Protein AF-A0A0M1PA18-F1 (afdb_monomer)

Radius of gyration: 22.61 Å; Cα contacts (8 Å, |Δi|>4): 220; chains: 1; bounding box: 56×33×68 Å

Mean predicted aligned error: 5.12 Å

Secondary structure (DSSP, 8-state):
--HHHHHHHHHTTSSPPPEE-TTS-EE--HHHHHHHHHHHHHHHHH-HHHHHHHHHHHHTT-HHHHHHHHHHHHHHHHHHHHHHHHHHHHHHHHHHHT-PPPSS--EEHHHHHHHH---HHHHHHHHHTTS---EE-TTT--EEE-HHHHHHHHHHHHHHTSPPSHHHHHHHHHHHHPPTT-HHHHHHHHHHHHHHHHHHHHHHHHHHHHHHHHHHHHH-

Nearest PDB structures (foldseek):
  5d90-assembly2_C  TM=6.174E-01  e=6.015E-03  Haemophilus influenzae Rd KW20
  5c8d-assembly2_E  TM=7.752E-01  e=9.612E-02  Thermus thermophilus HB27
  1q07-assembly1_B  TM=4.961E-01  e=9.630E-03  Escherichia coli
  7cla-assembly1_A-2  TM=5.487E-01  e=6.004E-02  Caulobacter vibrioides CB15
  3hh0-assembly1_A  TM=4.662E-01  e=9.122E-02  Bacillus cereus ATCC 14579

Foldseek 3Di:
DDPVVLVVCVVLVLADAFDADPVGDGDDDVLRVLSVLLCVLCCQQQNPVLSSQLSVCVVVVNNVRNVVSLVVLVVLLVVLLVLLVVVLVVLVVCVVVVPFFDPPDWDALVRLCVVQVDDSVVLVVVCVVQLDPFDADPPPRGTIDGPLSSLLVSQVVSLVSHYDDPLSVVLSVLSNPDDPRPSVSSSVSSVSSSVVSVVSVVSSVVSVVSVVVSSVVSVD

pLDDT: mean 91.79, std 6.53, range [61.72, 97.94]

Structure (mmCIF, N/CA/C/O backbone):
data_AF-A0A0M1PA18-F1
#
_entry.id   AF-A0A0M1PA18-F1
#
loop_
_atom_site.group_PDB
_atom_site.id
_atom_site.type_symbol
_atom_site.label_atom_id
_atom_site.label_alt_id
_atom_site.label_comp_id
_atom_site.label_asym_id
_atom_site.label_entity_id
_atom_site.label_seq_id
_atom_site.pdbx_PDB_ins_code
_atom_site.Cartn_x
_atom_site.Cartn_y
_atom_site.Cartn_z
_atom_site.occupancy
_atom_site.B_iso_or_equiv
_atom_site.auth_seq_id
_atom_site.auth_comp_id
_atom_site.auth_asym_id
_atom_site.auth_atom_id
_atom_site.pdbx_PDB_model_num
ATOM 1 N N . MET A 1 1 ? 16.996 -15.113 -11.715 1.00 61.72 1 MET A N 1
ATOM 2 C CA . MET A 1 1 ? 15.690 -14.897 -12.382 1.00 61.72 1 MET A CA 1
ATOM 3 C C . MET A 1 1 ? 15.532 -15.937 -13.485 1.00 61.72 1 MET A C 1
ATOM 5 O O . MET A 1 1 ? 16.523 -16.227 -14.143 1.00 61.72 1 MET A O 1
ATOM 9 N N . SER A 1 2 ? 14.364 -16.564 -13.647 1.00 77.62 2 SER A N 1
ATOM 10 C CA . SER A 1 2 ? 14.189 -17.664 -14.610 1.00 77.62 2 SER A CA 1
ATOM 11 C C . SER A 1 2 ? 13.837 -17.153 -16.012 1.00 77.62 2 SER A C 1
ATOM 13 O O . SER A 1 2 ? 13.219 -16.101 -16.172 1.00 77.62 2 SER A O 1
ATOM 15 N N . ALA A 1 3 ? 14.143 -17.951 -17.039 1.00 76.38 3 ALA A N 1
ATOM 16 C CA . ALA A 1 3 ? 13.746 -17.654 -18.417 1.00 76.38 3 ALA A CA 1
ATOM 17 C C . ALA A 1 3 ? 12.215 -17.557 -18.601 1.00 76.38 3 ALA A C 1
ATOM 19 O O . ALA A 1 3 ? 11.749 -16.892 -19.522 1.00 76.38 3 ALA A O 1
ATOM 20 N N . SER A 1 4 ? 11.418 -18.197 -17.737 1.00 82.06 4 SER A N 1
ATOM 21 C CA . SER A 1 4 ? 9.954 -18.087 -17.760 1.00 82.06 4 SER A CA 1
ATOM 22 C C . SER A 1 4 ? 9.450 -16.729 -17.260 1.00 82.06 4 SER A C 1
ATOM 24 O O . SER A 1 4 ? 8.479 -16.214 -17.811 1.00 82.06 4 SER A O 1
ATOM 26 N N . THR A 1 5 ? 10.122 -16.114 -16.280 1.00 84.38 5 THR A N 1
ATOM 27 C CA . THR A 1 5 ? 9.778 -14.774 -15.779 1.00 84.38 5 THR A CA 1
ATOM 28 C C . THR A 1 5 ? 10.031 -13.699 -16.833 1.00 84.38 5 THR A C 1
ATOM 30 O O . THR A 1 5 ? 9.146 -12.881 -17.068 1.00 84.38 5 THR A O 1
ATOM 33 N N . LEU A 1 6 ? 11.175 -13.740 -17.531 1.00 84.44 6 LEU A N 1
ATOM 34 C CA . LEU A 1 6 ? 11.444 -12.790 -18.620 1.00 84.44 6 LEU A CA 1
ATOM 35 C C . LEU A 1 6 ? 10.386 -12.881 -19.727 1.00 84.44 6 LEU A C 1
ATOM 37 O O . LEU A 1 6 ? 9.864 -11.859 -20.159 1.00 84.44 6 LEU A O 1
ATOM 41 N N . ARG A 1 7 ? 9.998 -14.102 -20.123 1.00 85.38 7 ARG A N 1
ATOM 42 C CA . ARG A 1 7 ? 8.920 -14.314 -21.106 1.00 85.38 7 ARG A CA 1
ATOM 43 C C . ARG A 1 7 ? 7.584 -13.737 -20.640 1.00 85.38 7 ARG A C 1
ATOM 45 O O . ARG A 1 7 ? 6.825 -13.240 -21.462 1.00 85.38 7 ARG A O 1
ATOM 52 N N . ASN A 1 8 ? 7.277 -13.819 -19.344 1.00 89.31 8 ASN A N 1
ATOM 53 C CA . ASN A 1 8 ? 6.048 -13.253 -18.785 1.00 89.31 8 ASN A CA 1
ATOM 54 C C . ASN A 1 8 ? 6.055 -11.721 -18.867 1.00 89.31 8 ASN A C 1
ATOM 56 O O . ASN A 1 8 ? 5.061 -11.129 -19.275 1.00 89.31 8 ASN A O 1
ATOM 60 N N . TYR A 1 9 ? 7.178 -11.089 -18.520 1.00 90.81 9 TYR A N 1
ATOM 61 C CA . TYR A 1 9 ? 7.327 -9.637 -18.600 1.00 90.81 9 TYR A CA 1
ATOM 62 C C . TYR A 1 9 ? 7.308 -9.124 -20.040 1.00 90.81 9 TYR A C 1
ATOM 64 O O . TYR A 1 9 ? 6.617 -8.147 -20.314 1.00 90.81 9 TYR A O 1
ATOM 72 N N . GLU A 1 10 ? 7.961 -9.823 -20.968 1.00 89.69 10 GLU A N 1
ATOM 73 C CA . GLU A 1 10 ? 7.874 -9.555 -22.411 1.00 89.69 10 GLU A CA 1
ATOM 74 C C . GLU A 1 10 ? 6.423 -9.667 -22.905 1.00 89.69 10 GLU A C 1
ATOM 76 O O . GLU A 1 10 ? 5.909 -8.748 -23.534 1.00 89.69 10 GLU A O 1
ATOM 81 N N . ALA A 1 11 ? 5.716 -10.747 -22.552 1.00 89.38 11 ALA A N 1
ATOM 82 C CA . ALA A 1 11 ? 4.323 -10.956 -22.955 1.00 89.38 11 ALA A CA 1
ATOM 83 C C . ALA A 1 11 ? 3.355 -9.904 -22.384 1.00 89.38 11 ALA A C 1
ATOM 85 O O . ALA A 1 11 ? 2.336 -9.607 -23.001 1.00 89.38 11 ALA A O 1
ATOM 86 N N . LYS A 1 12 ? 3.668 -9.330 -21.216 1.00 89.94 12 LYS A N 1
ATOM 87 C CA . LYS A 1 12 ? 2.924 -8.214 -20.607 1.00 89.94 12 LYS A CA 1
ATOM 88 C C . LYS A 1 12 ? 3.363 -6.837 -21.122 1.00 89.94 12 LYS A C 1
ATOM 90 O O . LYS A 1 12 ? 2.825 -5.823 -20.675 1.00 89.94 12 LYS A O 1
ATOM 95 N N . GLY A 1 13 ? 4.346 -6.789 -22.022 1.00 90.56 13 GLY A N 1
ATOM 96 C CA . GLY A 1 13 ? 4.911 -5.550 -22.544 1.00 90.56 13 GLY A CA 1
ATOM 97 C C . GLY A 1 13 ? 5.584 -4.698 -21.470 1.00 90.56 13 GLY A C 1
ATOM 98 O O . GLY A 1 13 ? 5.521 -3.482 -21.551 1.00 90.56 13 GLY A O 1
ATOM 99 N N . LEU A 1 14 ? 6.160 -5.311 -20.431 1.00 92.88 14 LEU A N 1
ATOM 100 C CA . LEU A 1 14 ? 6.903 -4.599 -19.379 1.00 92.88 14 LEU A CA 1
ATOM 101 C C . LEU A 1 14 ? 8.362 -4.345 -19.757 1.00 92.88 14 LEU A C 1
ATOM 103 O O . LEU A 1 14 ? 9.022 -3.512 -19.146 1.00 92.88 14 LEU A O 1
ATOM 107 N N . ILE A 1 15 ? 8.862 -5.095 -20.735 1.00 93.12 15 ILE A N 1
ATOM 108 C CA . ILE A 1 15 ? 10.205 -4.968 -21.294 1.00 93.12 15 ILE A CA 1
ATOM 109 C C . ILE A 1 15 ? 10.097 -4.922 -22.826 1.00 93.12 15 ILE A C 1
ATOM 111 O O . ILE A 1 15 ? 9.106 -5.432 -23.366 1.00 93.12 15 ILE A O 1
ATOM 115 N N . PRO A 1 16 ? 11.087 -4.347 -23.530 1.00 90.88 16 PRO A N 1
ATOM 116 C CA . PRO A 1 16 ? 11.132 -4.364 -24.988 1.00 90.88 16 PRO A CA 1
ATOM 117 C C . PRO A 1 16 ? 11.063 -5.790 -25.564 1.00 90.88 16 PRO A C 1
ATOM 119 O O . PRO A 1 16 ? 11.466 -6.748 -24.896 1.00 90.88 16 PRO A O 1
ATOM 122 N N . PRO A 1 17 ? 10.554 -5.964 -26.798 1.00 90.25 17 PRO A N 1
ATOM 123 C CA . PRO A 1 17 ? 10.564 -7.262 -27.456 1.00 90.25 17 PRO A CA 1
ATOM 124 C C . PRO A 1 17 ? 12.004 -7.707 -27.735 1.00 90.25 17 PRO A C 1
ATOM 126 O O . PRO A 1 17 ? 12.774 -6.993 -28.375 1.00 90.25 17 PRO A O 1
ATOM 129 N N . ALA A 1 18 ? 12.351 -8.913 -27.286 1.00 90.00 18 ALA A N 1
ATOM 130 C CA . ALA A 1 18 ? 13.669 -9.482 -27.530 1.00 90.00 18 ALA A CA 1
ATOM 131 C C . ALA A 1 18 ? 13.814 -9.918 -28.994 1.00 90.00 18 ALA A C 1
ATOM 133 O O . ALA A 1 18 ? 12.982 -10.667 -29.523 1.00 90.00 18 ALA A O 1
ATOM 134 N N . GLU A 1 19 ? 14.911 -9.513 -29.628 1.00 89.12 19 GLU A N 1
ATOM 135 C CA . GLU A 1 19 ? 15.289 -10.029 -30.940 1.00 89.12 19 GLU A CA 1
ATOM 136 C C . GLU A 1 19 ? 15.565 -11.534 -30.881 1.00 89.12 19 GLU A C 1
ATOM 138 O O . GLU A 1 19 ? 15.843 -12.108 -29.823 1.00 89.12 19 GLU A O 1
ATOM 143 N N . ARG A 1 20 ? 15.492 -12.199 -32.036 1.00 89.56 20 ARG A N 1
ATOM 144 C CA . ARG A 1 20 ? 15.811 -13.624 -32.146 1.00 89.56 20 ARG A CA 1
ATOM 145 C C . ARG A 1 20 ? 17.145 -13.823 -32.847 1.00 89.56 20 ARG A C 1
ATOM 147 O O . ARG A 1 20 ? 17.414 -13.208 -33.870 1.00 89.56 20 ARG A O 1
ATOM 154 N N . SER A 1 21 ? 17.951 -14.730 -32.310 1.00 89.38 21 SER A N 1
ATOM 155 C CA . SER A 1 21 ? 19.172 -15.202 -32.947 1.00 89.38 21 SER A CA 1
ATOM 156 C C . SER A 1 21 ? 18.854 -15.993 -34.224 1.00 89.38 21 SER A C 1
ATOM 158 O O . SER A 1 21 ? 17.720 -16.461 -34.390 1.00 89.38 21 SER A O 1
ATOM 160 N N . PRO A 1 22 ? 19.849 -16.242 -35.096 1.00 86.75 22 PRO A N 1
ATOM 161 C CA . PRO A 1 22 ? 19.680 -17.096 -36.276 1.00 86.75 22 PRO A CA 1
ATOM 162 C C . PRO A 1 22 ? 19.152 -18.504 -35.953 1.00 86.75 22 PRO A C 1
ATOM 164 O O . PRO A 1 22 ? 18.451 -19.107 -36.758 1.00 86.75 22 PRO A O 1
ATOM 167 N N . ASN A 1 23 ? 19.422 -19.001 -34.741 1.00 86.50 23 ASN A N 1
ATOM 168 C CA . ASN A 1 23 ? 18.950 -20.298 -34.247 1.00 86.50 23 ASN A CA 1
ATOM 169 C C . ASN A 1 23 ? 17.576 -20.212 -33.546 1.00 86.50 23 ASN A C 1
ATOM 171 O O . ASN A 1 23 ? 17.143 -21.169 -32.908 1.00 86.50 23 ASN A O 1
ATOM 175 N N . GLY A 1 24 ? 16.896 -19.062 -33.615 1.00 86.69 24 GLY A N 1
ATOM 176 C CA . GLY A 1 24 ? 15.544 -18.847 -33.093 1.00 86.69 24 GLY A CA 1
ATOM 177 C C . GLY A 1 24 ? 15.446 -18.541 -31.592 1.00 86.69 24 GLY A C 1
ATOM 178 O O . GLY A 1 24 ? 14.331 -18.406 -31.079 1.00 86.69 24 GLY A O 1
ATOM 179 N N . TYR A 1 25 ? 16.571 -18.406 -30.882 1.00 85.88 25 TYR A N 1
ATOM 180 C CA . TYR A 1 25 ? 16.595 -18.090 -29.447 1.00 85.88 25 TYR A CA 1
ATOM 181 C C . TYR A 1 25 ? 16.446 -16.587 -29.196 1.00 85.88 25 TYR A C 1
ATOM 1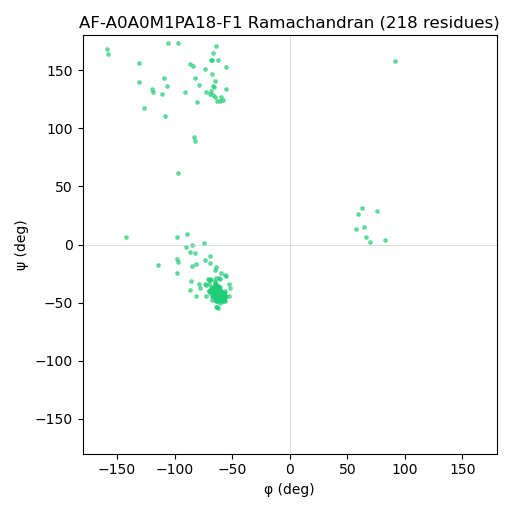83 O O . TYR A 1 25 ? 16.995 -15.786 -29.940 1.00 85.88 25 TYR A O 1
ATOM 191 N N . ARG A 1 26 ? 15.742 -16.193 -28.127 1.00 87.56 26 ARG A N 1
ATOM 192 C CA . ARG A 1 26 ? 15.641 -14.782 -27.713 1.00 87.56 26 ARG A CA 1
ATOM 193 C C . ARG A 1 26 ? 16.988 -14.251 -27.233 1.00 87.56 26 ARG A C 1
ATOM 195 O O . ARG A 1 26 ? 17.659 -14.926 -26.454 1.00 87.56 26 ARG A O 1
ATOM 202 N N . MET A 1 27 ? 17.330 -13.042 -27.655 1.00 89.00 27 MET A N 1
ATOM 203 C CA . MET A 1 27 ? 18.530 -12.322 -27.250 1.00 89.00 27 MET A CA 1
ATOM 204 C C . MET A 1 27 ? 18.131 -11.163 -26.341 1.00 89.00 27 MET A C 1
ATOM 206 O O . MET A 1 27 ? 17.497 -10.205 -26.778 1.00 89.00 27 MET A O 1
ATOM 210 N N . TYR A 1 28 ? 18.486 -11.275 -25.064 1.00 87.81 28 TYR A N 1
ATOM 211 C CA . TYR A 1 28 ? 18.305 -10.203 -24.094 1.00 87.81 28 TYR A CA 1
ATOM 212 C C . TYR A 1 28 ? 19.564 -9.335 -24.070 1.00 87.81 28 TYR A C 1
ATOM 214 O O . TYR A 1 28 ? 20.681 -9.845 -24.026 1.00 87.81 28 TYR A O 1
ATOM 222 N N . THR A 1 29 ? 19.360 -8.026 -24.153 1.00 92.12 29 THR A N 1
ATOM 223 C CA . THR A 1 29 ? 20.405 -6.995 -24.226 1.00 92.12 29 THR A CA 1
ATOM 224 C C . THR A 1 29 ? 20.533 -6.249 -22.898 1.00 92.12 29 THR A C 1
ATOM 226 O O . THR A 1 29 ? 19.680 -6.397 -22.023 1.00 92.12 29 THR A O 1
ATOM 229 N N . LEU A 1 30 ? 21.535 -5.369 -22.785 1.00 91.88 30 LEU A N 1
ATOM 230 C CA . LEU A 1 30 ? 21.686 -4.460 -21.642 1.00 91.88 30 LEU A CA 1
ATOM 231 C C . LEU A 1 30 ? 20.408 -3.653 -21.359 1.00 91.88 30 LEU A C 1
ATOM 233 O O . LEU A 1 30 ? 20.031 -3.479 -20.206 1.00 91.88 30 LEU A O 1
ATOM 237 N N . GLN A 1 31 ? 19.682 -3.234 -22.401 1.00 92.25 31 GLN A N 1
ATOM 238 C CA . GLN A 1 31 ? 18.394 -2.560 -22.231 1.00 92.25 31 GLN A CA 1
ATOM 239 C C . GLN A 1 31 ? 17.421 -3.424 -21.417 1.00 92.25 31 GLN A C 1
ATOM 241 O O . GLN A 1 31 ? 16.791 -2.939 -20.484 1.00 92.25 31 GLN A O 1
ATOM 246 N N . HIS A 1 32 ? 17.329 -4.721 -21.716 1.00 92.88 32 HIS A N 1
ATOM 247 C CA . HIS A 1 32 ? 16.464 -5.626 -20.964 1.00 92.88 32 HIS A CA 1
ATOM 248 C C . HIS A 1 32 ? 16.918 -5.747 -19.506 1.00 92.88 32 HIS A C 1
ATOM 250 O O . HIS A 1 32 ? 16.072 -5.785 -18.618 1.00 92.88 32 HIS A O 1
ATOM 256 N N . GLU A 1 33 ? 18.225 -5.767 -19.241 1.00 92.69 33 GLU A N 1
ATOM 257 C CA . GLU A 1 33 ? 18.762 -5.782 -17.876 1.00 92.69 33 GLU A CA 1
ATOM 258 C C . GLU A 1 33 ? 18.358 -4.530 -17.087 1.00 92.69 33 GLU A C 1
ATOM 260 O O . GLU A 1 33 ? 17.906 -4.664 -15.950 1.00 92.69 33 GLU A O 1
ATOM 265 N N . MET A 1 34 ? 18.407 -3.343 -17.702 1.00 94.56 34 MET A N 1
ATOM 266 C CA . MET A 1 34 ? 17.967 -2.082 -17.084 1.00 94.56 34 MET A CA 1
ATOM 267 C C . MET A 1 34 ? 16.472 -2.099 -16.740 1.00 94.56 34 MET A C 1
ATOM 269 O O . MET A 1 34 ? 16.085 -1.803 -15.608 1.00 94.56 34 MET A O 1
ATOM 273 N N . TYR A 1 35 ? 15.617 -2.539 -17.672 1.00 95.38 35 TYR A N 1
ATOM 274 C CA . TYR A 1 35 ? 14.185 -2.706 -17.390 1.00 95.38 35 TYR A CA 1
ATOM 275 C C . TYR A 1 35 ? 13.937 -3.703 -16.249 1.00 95.38 35 TYR A C 1
ATOM 277 O O . TYR A 1 35 ? 13.074 -3.484 -15.400 1.00 95.38 35 TYR A O 1
ATOM 285 N N . LEU A 1 36 ? 14.693 -4.801 -16.197 1.00 94.62 36 LEU A N 1
ATOM 286 C CA . LEU A 1 36 ? 14.544 -5.815 -15.154 1.00 94.62 36 LEU A CA 1
ATOM 287 C C . LEU A 1 36 ? 15.016 -5.315 -13.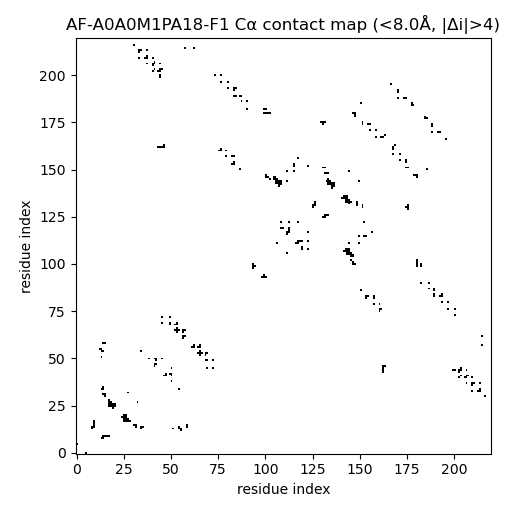787 1.00 94.62 36 LEU A C 1
ATOM 289 O O . LEU A 1 36 ? 14.341 -5.594 -12.797 1.00 94.62 36 LEU A O 1
ATOM 293 N N . ALA A 1 37 ? 16.117 -4.564 -13.726 1.00 95.19 37 ALA A N 1
ATOM 294 C CA . ALA A 1 37 ? 16.576 -3.909 -12.504 1.00 95.19 37 ALA A CA 1
ATOM 295 C C . ALA A 1 37 ? 15.511 -2.934 -11.976 1.00 95.19 37 ALA A C 1
ATOM 297 O O . ALA A 1 37 ? 15.158 -2.976 -10.795 1.00 95.19 37 ALA A O 1
ATOM 298 N N . CYS A 1 38 ? 14.907 -2.148 -12.873 1.00 96.38 38 CYS A N 1
ATOM 299 C CA . CYS A 1 38 ? 13.796 -1.262 -12.544 1.00 96.38 38 CYS A CA 1
ATOM 300 C C . CYS A 1 38 ? 12.582 -2.039 -12.001 1.00 96.38 38 CYS A C 1
ATOM 302 O O . CYS A 1 38 ? 12.052 -1.686 -10.950 1.00 96.38 38 CYS A O 1
ATOM 304 N N . ILE A 1 39 ? 12.169 -3.143 -12.643 1.00 96.19 39 ILE A N 1
ATOM 305 C CA . ILE A 1 39 ? 11.067 -3.995 -12.150 1.00 96.19 39 ILE A CA 1
ATOM 306 C C . ILE A 1 39 ? 11.377 -4.544 -10.755 1.00 96.19 39 ILE A C 1
ATOM 308 O O . ILE A 1 39 ? 10.523 -4.502 -9.870 1.00 96.19 39 ILE A O 1
ATOM 312 N N . GLN A 1 40 ? 12.584 -5.078 -10.557 1.00 95.19 40 GLN A N 1
ATOM 313 C CA . GLN A 1 40 ? 12.991 -5.703 -9.299 1.00 95.19 40 GLN A CA 1
ATOM 314 C C . GLN A 1 40 ? 13.023 -4.708 -8.137 1.00 95.19 40 GLN A C 1
ATOM 316 O O . GLN A 1 40 ? 12.694 -5.090 -7.015 1.00 95.19 40 GLN A O 1
ATOM 321 N N . ALA A 1 41 ? 13.372 -3.449 -8.403 1.00 96.12 41 ALA A N 1
ATOM 322 C CA . ALA A 1 41 ? 13.383 -2.401 -7.393 1.00 96.12 41 ALA A CA 1
ATOM 323 C C . ALA A 1 41 ? 11.985 -1.804 -7.149 1.00 96.12 41 ALA A C 1
ATOM 325 O O . ALA A 1 41 ? 11.575 -1.625 -6.002 1.00 96.12 41 ALA A O 1
ATOM 326 N N . MET A 1 42 ? 11.224 -1.527 -8.213 1.00 96.94 42 MET A N 1
ATOM 327 C CA . MET A 1 42 ? 9.936 -0.841 -8.103 1.00 96.94 42 MET A CA 1
ATOM 328 C C . MET A 1 42 ? 8.802 -1.747 -7.625 1.00 96.94 42 MET A C 1
ATOM 330 O O . MET A 1 42 ? 7.970 -1.300 -6.835 1.00 96.94 42 MET A O 1
ATOM 334 N N . ALA A 1 43 ? 8.755 -3.014 -8.047 1.00 95.94 43 ALA A N 1
ATOM 335 C CA . ALA A 1 43 ? 7.629 -3.891 -7.727 1.00 95.94 43 ALA A CA 1
ATOM 336 C C . ALA A 1 43 ? 7.419 -4.095 -6.214 1.00 95.94 43 ALA A C 1
ATOM 338 O O . ALA A 1 43 ? 6.274 -3.974 -5.771 1.00 95.94 43 ALA A O 1
ATOM 339 N N . PRO A 1 44 ? 8.463 -4.329 -5.393 1.00 95.00 44 PRO A N 1
ATOM 340 C CA . PRO A 1 44 ? 8.302 -4.411 -3.940 1.00 95.00 44 PRO A CA 1
ATOM 341 C C . PRO A 1 44 ? 7.970 -3.063 -3.278 1.00 95.00 44 PRO A C 1
ATOM 343 O O . PRO A 1 44 ? 7.290 -3.044 -2.256 1.00 95.00 44 PRO A O 1
ATOM 346 N N . ALA A 1 45 ? 8.440 -1.945 -3.841 1.00 96.06 45 ALA A N 1
ATOM 347 C CA . ALA A 1 45 ? 8.333 -0.615 -3.233 1.00 96.06 45 AL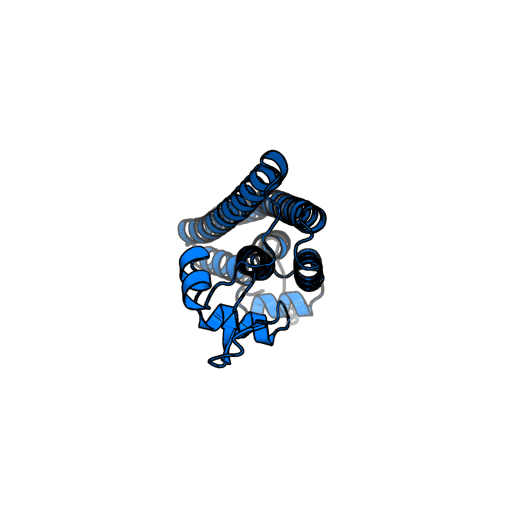A A CA 1
ATOM 348 C C . ALA A 1 45 ? 7.012 0.112 -3.551 1.00 96.06 45 ALA A C 1
ATOM 350 O O . ALA A 1 45 ? 6.432 0.793 -2.703 1.00 96.06 45 ALA A O 1
ATOM 351 N N . PHE A 1 46 ? 6.535 -0.032 -4.785 1.00 96.75 46 PHE A N 1
ATOM 352 C CA . PHE A 1 46 ? 5.359 0.660 -5.316 1.00 96.75 46 PHE A CA 1
ATOM 353 C C . PHE A 1 46 ? 4.201 -0.290 -5.639 1.00 96.75 46 PHE A C 1
ATOM 355 O O . PHE A 1 46 ? 3.054 0.148 -5.741 1.00 96.75 46 PHE A O 1
ATOM 362 N N . GLY A 1 47 ? 4.478 -1.590 -5.761 1.00 96.06 47 GLY A N 1
ATOM 363 C CA . GLY A 1 47 ? 3.526 -2.596 -6.217 1.00 96.06 47 GLY A CA 1
ATOM 364 C C . GLY A 1 47 ? 3.582 -2.806 -7.732 1.00 96.06 47 GLY A C 1
ATOM 365 O O . GLY A 1 47 ? 4.029 -1.949 -8.501 1.00 96.06 47 GLY A O 1
ATOM 366 N N . MET A 1 48 ? 3.108 -3.973 -8.177 1.00 94.38 48 MET A N 1
ATOM 367 C CA . MET A 1 48 ? 3.149 -4.368 -9.592 1.00 94.38 48 MET A CA 1
ATOM 368 C C . MET A 1 48 ? 2.284 -3.492 -10.502 1.00 94.38 48 MET A C 1
ATOM 370 O O . MET A 1 48 ? 2.641 -3.307 -11.662 1.00 94.38 48 MET A O 1
ATOM 374 N N . GLU A 1 49 ? 1.168 -2.960 -10.002 1.00 95.00 49 GLU A N 1
ATOM 375 C CA . GLU A 1 49 ? 0.276 -2.082 -10.770 1.00 95.00 49 GLU A CA 1
ATOM 376 C C . GLU A 1 49 ? 0.984 -0.778 -11.160 1.00 95.00 49 GLU A C 1
ATOM 378 O O . GLU A 1 49 ? 1.120 -0.479 -12.346 1.00 95.00 49 GLU A O 1
ATOM 383 N N . VAL A 1 50 ? 1.540 -0.070 -10.171 1.00 97.25 50 VAL A N 1
ATOM 384 C CA . VAL A 1 50 ? 2.311 1.166 -10.374 1.00 97.25 50 VAL A CA 1
ATOM 385 C C . VAL A 1 50 ? 3.530 0.899 -11.255 1.00 97.25 50 VAL A C 1
ATOM 387 O O . VAL A 1 50 ? 3.749 1.605 -12.235 1.00 97.25 50 VAL A O 1
ATOM 390 N N . THR A 1 51 ? 4.280 -0.171 -10.968 1.00 97.31 51 THR A N 1
ATOM 391 C CA . THR A 1 51 ? 5.453 -0.569 -11.768 1.00 97.31 51 THR A CA 1
ATOM 392 C C . THR A 1 51 ? 5.080 -0.798 -13.234 1.00 97.31 51 THR A C 1
ATOM 394 O O . THR A 1 51 ? 5.774 -0.335 -14.132 1.00 97.31 51 THR A O 1
ATOM 397 N N . THR A 1 52 ? 3.953 -1.463 -13.494 1.00 96.50 52 THR A N 1
ATOM 398 C CA . THR A 1 52 ? 3.459 -1.695 -14.859 1.00 96.50 52 THR A CA 1
ATOM 399 C C . THR A 1 52 ? 3.120 -0.383 -15.562 1.00 96.50 52 THR A C 1
ATOM 401 O O . THR A 1 52 ? 3.575 -0.161 -16.683 1.00 96.50 52 THR A O 1
ATOM 404 N N . GLY A 1 53 ? 2.374 0.507 -14.898 1.00 97.31 53 GLY A N 1
ATOM 405 C CA . GLY A 1 53 ? 1.998 1.808 -15.457 1.00 97.31 53 GLY A CA 1
ATOM 406 C C . GLY A 1 53 ? 3.205 2.690 -15.791 1.00 97.31 53 GLY A C 1
ATOM 407 O O . GLY A 1 53 ? 3.237 3.324 -16.850 1.00 97.31 53 GLY A O 1
ATOM 408 N N . VAL A 1 54 ? 4.226 2.677 -14.931 1.00 97.50 54 VAL A N 1
ATOM 409 C CA . VAL A 1 54 ? 5.497 3.380 -15.153 1.00 97.50 54 VAL A CA 1
ATOM 410 C C . VAL A 1 54 ? 6.205 2.835 -16.391 1.00 97.50 54 VAL A C 1
ATOM 412 O O . VAL A 1 54 ? 6.476 3.594 -17.317 1.00 97.50 54 VAL A O 1
ATOM 415 N N . LEU A 1 55 ? 6.443 1.523 -16.466 1.00 96.56 55 LEU A N 1
ATOM 416 C CA . LEU A 1 55 ? 7.192 0.922 -17.578 1.00 96.56 55 LEU A CA 1
ATOM 417 C C . LEU A 1 55 ? 6.465 1.048 -18.919 1.00 96.56 55 LEU A C 1
ATOM 419 O O . LEU A 1 55 ? 7.104 1.310 -19.937 1.00 96.56 55 LEU A O 1
ATOM 423 N N . HIS A 1 56 ? 5.133 0.928 -18.932 1.00 95.88 56 HIS A N 1
ATOM 424 C CA . HIS A 1 56 ? 4.332 1.195 -20.132 1.00 95.88 56 HIS A CA 1
ATOM 425 C C . HIS A 1 56 ? 4.456 2.644 -20.602 1.00 95.88 56 HIS A C 1
ATOM 427 O O . HIS A 1 56 ? 4.482 2.877 -21.809 1.00 95.88 56 HIS A O 1
ATOM 433 N N . SER A 1 57 ? 4.548 3.603 -19.679 1.00 95.75 57 SER A N 1
ATOM 434 C CA . SER A 1 57 ? 4.763 5.014 -20.024 1.00 95.75 57 SER A CA 1
ATOM 435 C C . SER A 1 57 ? 6.176 5.232 -20.579 1.00 95.75 57 SER A C 1
ATOM 437 O O . SER A 1 57 ? 6.330 5.878 -21.613 1.00 95.75 57 SER A O 1
ATOM 439 N N . LEU A 1 58 ? 7.199 4.606 -19.984 1.00 94.69 58 LEU A N 1
ATOM 440 C CA . LEU A 1 58 ? 8.580 4.674 -20.482 1.00 94.69 58 LEU A CA 1
ATOM 441 C C . LEU A 1 58 ? 8.740 4.074 -21.885 1.00 94.69 58 LEU A C 1
ATOM 443 O O . LEU A 1 58 ? 9.395 4.670 -22.732 1.00 94.69 58 LEU A O 1
ATOM 447 N N . LEU A 1 59 ? 8.103 2.933 -22.168 1.00 92.69 59 LEU A N 1
ATOM 448 C CA . LEU A 1 59 ? 8.117 2.311 -23.502 1.00 92.69 59 LEU A CA 1
ATOM 449 C C . LEU A 1 59 ? 7.446 3.173 -24.586 1.00 92.69 59 LEU A C 1
ATOM 451 O O . LEU A 1 59 ? 7.682 2.951 -25.770 1.00 92.69 59 LEU A O 1
ATOM 455 N N . ARG A 1 60 ? 6.610 4.141 -24.193 1.00 93.38 60 ARG A N 1
ATOM 456 C CA . ARG A 1 60 ? 5.977 5.130 -25.083 1.00 93.38 60 ARG A CA 1
ATOM 457 C C . ARG A 1 60 ? 6.712 6.472 -25.103 1.00 93.38 60 ARG A C 1
ATOM 459 O O . ARG A 1 60 ? 6.196 7.423 -25.681 1.00 93.38 60 ARG A O 1
ATOM 466 N N . SER A 1 61 ? 7.873 6.561 -24.452 1.00 91.44 61 SER A N 1
ATOM 467 C CA . SER A 1 61 ? 8.627 7.808 -24.271 1.00 91.44 61 SER A CA 1
ATOM 468 C C . SER A 1 61 ? 7.842 8.900 -23.520 1.00 91.44 61 SER A C 1
ATOM 470 O O . SER A 1 61 ? 8.107 10.086 -23.677 1.00 91.44 61 SER A O 1
ATOM 472 N N . GLU A 1 62 ? 6.883 8.511 -22.671 1.00 93.88 62 GLU A N 1
ATOM 473 C CA . GLU A 1 62 ? 6.076 9.404 -21.825 1.00 93.88 62 GLU A CA 1
ATOM 474 C C . GLU A 1 62 ? 6.676 9.485 -20.401 1.00 93.88 62 GLU A C 1
ATOM 476 O O . GLU A 1 62 ? 6.043 9.085 -19.419 1.00 93.88 62 GLU A O 1
ATOM 481 N N . TRP A 1 63 ? 7.918 9.965 -20.259 1.00 90.50 63 TRP A N 1
ATOM 482 C CA . TRP A 1 63 ? 8.628 9.971 -18.963 1.00 90.50 63 TRP A CA 1
ATOM 483 C C . TRP A 1 63 ? 7.955 10.843 -17.898 1.00 90.50 63 TRP A C 1
ATOM 485 O O . TRP A 1 63 ? 7.862 10.434 -16.742 1.00 90.50 63 TRP A O 1
ATOM 495 N N . ASP A 1 64 ? 7.406 12.000 -18.273 1.00 93.50 64 ASP A N 1
ATOM 496 C CA . ASP A 1 64 ? 6.742 12.891 -17.313 1.00 93.50 64 ASP A CA 1
ATOM 497 C C . ASP A 1 64 ? 5.547 12.190 -16.663 1.00 93.50 64 ASP A C 1
ATOM 499 O O . ASP A 1 64 ? 5.316 12.286 -15.459 1.00 93.50 64 ASP A O 1
ATOM 503 N N . LYS A 1 65 ? 4.816 11.401 -17.454 1.00 96.12 65 LYS A N 1
ATOM 504 C CA . LYS A 1 65 ? 3.685 10.608 -16.977 1.00 96.12 65 LYS A CA 1
ATOM 505 C C . LYS A 1 65 ? 4.126 9.484 -16.044 1.00 96.12 65 LYS A C 1
ATOM 507 O O . LYS A 1 65 ? 3.477 9.267 -15.023 1.00 96.12 65 LYS A O 1
ATOM 512 N N . ALA A 1 66 ? 5.230 8.802 -16.357 1.00 95.88 66 ALA A N 1
ATOM 513 C CA . ALA A 1 66 ? 5.825 7.815 -15.458 1.00 95.88 66 ALA A CA 1
ATOM 514 C C . ALA A 1 66 ? 6.155 8.432 -14.087 1.00 95.88 66 ALA A C 1
ATOM 516 O O . ALA A 1 66 ? 5.817 7.855 -13.054 1.00 95.88 66 ALA A O 1
ATOM 517 N N . LEU A 1 67 ? 6.750 9.628 -14.068 1.00 94.94 67 LEU A N 1
ATOM 518 C CA . LEU A 1 67 ? 7.073 10.327 -12.824 1.00 94.94 67 LEU A CA 1
ATOM 519 C C . LEU A 1 67 ? 5.818 10.747 -12.051 1.00 94.94 67 LEU A C 1
ATOM 521 O O . LEU A 1 67 ? 5.782 10.586 -10.832 1.00 94.94 67 LEU A O 1
ATOM 525 N N . TRP A 1 68 ? 4.765 11.216 -12.725 1.00 97.81 68 TRP A N 1
ATOM 526 C CA . TRP A 1 68 ? 3.500 11.543 -12.056 1.00 97.81 68 TRP A CA 1
ATOM 527 C C . TRP A 1 68 ? 2.827 10.327 -11.413 1.00 97.81 68 TRP A C 1
ATOM 529 O O . TRP A 1 68 ? 2.334 10.448 -10.293 1.00 97.81 68 TRP A O 1
ATOM 539 N N . ILE A 1 69 ? 2.883 9.152 -12.049 1.00 97.94 69 ILE A N 1
ATOM 540 C CA . ILE A 1 69 ? 2.398 7.888 -11.464 1.00 97.94 69 ILE A CA 1
ATOM 541 C C . ILE A 1 69 ? 3.151 7.562 -10.161 1.00 97.94 69 ILE A C 1
ATOM 543 O O . ILE A 1 69 ? 2.548 7.164 -9.163 1.00 97.94 69 ILE A O 1
ATOM 547 N N . VAL A 1 70 ? 4.474 7.757 -10.144 1.00 97.44 70 VAL A N 1
ATOM 548 C CA . VAL A 1 70 ? 5.287 7.567 -8.933 1.00 97.44 70 VAL A CA 1
ATOM 549 C C . VAL A 1 70 ? 4.884 8.561 -7.842 1.00 97.44 70 VAL A C 1
ATOM 551 O O . VAL A 1 70 ? 4.639 8.153 -6.705 1.00 97.44 70 VAL A O 1
ATOM 554 N N . ARG A 1 71 ? 4.765 9.852 -8.182 1.00 97.25 71 ARG A N 1
ATOM 555 C CA . ARG A 1 71 ? 4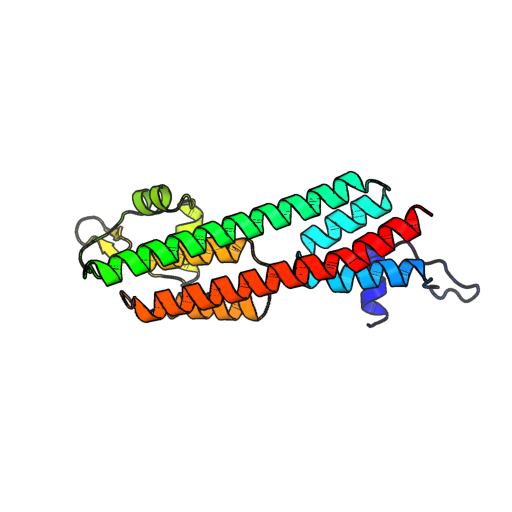.406 10.903 -7.216 1.00 97.25 71 ARG A CA 1
ATOM 556 C C . ARG A 1 71 ? 3.036 10.684 -6.596 1.00 97.25 71 ARG A C 1
ATOM 558 O O . ARG A 1 71 ? 2.890 10.865 -5.391 1.00 97.25 71 ARG A O 1
ATOM 565 N N . GLU A 1 72 ? 2.051 10.254 -7.377 1.00 97.62 72 GLU A N 1
ATOM 566 C CA . GLU A 1 72 ? 0.724 9.915 -6.859 1.00 97.62 72 GLU A CA 1
ATOM 567 C C . GLU A 1 72 ? 0.816 8.843 -5.761 1.00 97.62 72 GLU A C 1
ATOM 569 O O . GLU A 1 72 ? 0.233 8.989 -4.684 1.00 97.62 72 GLU A O 1
ATOM 574 N N . LYS A 1 73 ? 1.633 7.803 -5.974 1.00 97.00 73 LYS A N 1
ATOM 575 C CA . LYS A 1 73 ? 1.823 6.742 -4.979 1.00 97.00 73 LYS A CA 1
ATOM 576 C C . LYS A 1 73 ? 2.535 7.223 -3.710 1.00 97.00 73 LYS A C 1
ATOM 578 O O . LYS A 1 73 ? 2.201 6.761 -2.617 1.00 97.00 73 LYS A O 1
ATOM 583 N N . GLU A 1 74 ? 3.493 8.136 -3.834 1.00 96.75 74 GLU A N 1
ATOM 584 C CA . GLU A 1 74 ? 4.177 8.744 -2.686 1.00 96.75 74 GLU A CA 1
ATOM 585 C C . GLU A 1 74 ? 3.243 9.647 -1.868 1.00 96.75 74 GLU A C 1
ATOM 587 O O . GLU A 1 74 ? 3.283 9.615 -0.636 1.00 96.75 74 GLU A O 1
ATOM 592 N N . VAL A 1 75 ? 2.367 10.411 -2.533 1.00 97.81 75 VAL A N 1
ATOM 593 C CA . VAL A 1 75 ? 1.341 11.228 -1.863 1.00 97.81 75 VAL A CA 1
ATOM 594 C C . VAL A 1 75 ? 0.419 10.338 -1.036 1.00 97.81 75 VAL A C 1
ATOM 596 O O . VAL A 1 75 ? 0.226 10.611 0.149 1.00 97.81 75 VAL A O 1
ATOM 599 N N . ILE A 1 76 ? -0.059 9.228 -1.607 1.00 96.69 76 ILE A N 1
ATOM 600 C CA . ILE A 1 76 ? -0.881 8.249 -0.882 1.00 96.69 76 ILE A CA 1
ATOM 601 C C . ILE A 1 76 ? -0.141 7.724 0.358 1.00 96.69 76 ILE A C 1
ATOM 603 O O . ILE A 1 76 ? -0.703 7.705 1.451 1.00 96.69 76 ILE A O 1
ATOM 607 N N . LEU A 1 77 ? 1.135 7.336 0.232 1.00 97.25 77 LEU A N 1
ATOM 608 C CA . LEU A 1 77 ? 1.922 6.853 1.374 1.00 97.25 77 LEU A CA 1
ATOM 609 C C . LEU A 1 77 ? 2.030 7.909 2.488 1.00 97.25 77 LEU A C 1
ATOM 611 O O . LEU A 1 77 ? 1.936 7.582 3.674 1.00 97.25 77 LEU A O 1
ATOM 615 N N . TYR A 1 78 ? 2.216 9.175 2.116 1.00 97.75 78 TYR A N 1
ATOM 616 C CA . TYR A 1 78 ? 2.290 10.279 3.066 1.00 97.75 78 TYR A CA 1
ATOM 617 C C . TYR A 1 78 ? 0.947 10.561 3.756 1.00 97.75 78 TYR A C 1
ATOM 619 O O . TYR A 1 78 ? 0.917 10.847 4.956 1.00 97.75 78 TYR A O 1
ATOM 627 N N . GLU A 1 79 ? -0.169 10.444 3.038 1.00 96.50 79 GLU A N 1
ATOM 628 C CA . GLU A 1 79 ? -1.508 10.531 3.624 1.00 96.50 79 GLU A CA 1
ATOM 629 C C . GLU A 1 79 ? -1.760 9.402 4.625 1.00 96.50 79 GLU A C 1
ATOM 631 O O . GLU A 1 79 ? -2.255 9.659 5.723 1.00 96.50 79 GLU A O 1
ATOM 636 N N . GLU A 1 80 ? -1.355 8.170 4.305 1.00 95.94 80 GLU A N 1
ATOM 637 C CA . GLU A 1 80 ? -1.462 7.055 5.246 1.00 95.94 80 GLU A CA 1
ATOM 638 C C . GLU A 1 80 ? -0.608 7.265 6.499 1.00 95.94 80 GLU A C 1
ATOM 640 O O . GLU A 1 80 ? -1.078 7.032 7.615 1.00 95.94 80 GLU A O 1
ATOM 645 N N . LYS A 1 81 ? 0.611 7.800 6.348 1.00 97.00 81 LYS A N 1
ATOM 646 C CA . LYS A 1 81 ? 1.451 8.199 7.487 1.00 97.00 81 LYS A CA 1
ATOM 647 C C . LYS A 1 81 ? 0.725 9.193 8.393 1.00 97.00 81 LYS A C 1
ATOM 649 O O . LYS A 1 81 ? 0.681 8.982 9.604 1.00 97.00 81 LYS A O 1
ATOM 654 N N . LYS A 1 82 ? 0.122 10.241 7.822 1.00 96.62 82 LYS A N 1
ATOM 655 C CA . LYS A 1 82 ? -0.629 11.244 8.594 1.00 96.62 82 LYS A CA 1
ATOM 656 C C . LYS A 1 82 ? -1.782 10.626 9.380 1.00 96.62 82 LYS A C 1
ATOM 658 O O . LYS A 1 82 ? -1.973 10.986 10.538 1.00 96.62 82 LYS A O 1
ATOM 663 N N . LYS A 1 83 ? -2.536 9.699 8.779 1.00 94.56 83 LYS A N 1
ATOM 664 C CA . LYS A 1 83 ? -3.661 9.031 9.456 1.00 94.56 83 LYS A CA 1
ATOM 665 C C . LYS A 1 83 ? -3.198 8.238 10.679 1.00 94.56 83 LYS A C 1
ATOM 667 O O . LYS A 1 83 ? -3.825 8.335 11.731 1.00 94.56 83 LYS A O 1
ATOM 672 N N . VAL A 1 84 ? -2.095 7.492 10.568 1.00 95.25 84 VAL A N 1
ATOM 673 C CA . VAL A 1 84 ? -1.562 6.706 11.698 1.00 95.25 84 VAL A CA 1
ATOM 674 C C . VAL A 1 84 ? -0.967 7.601 12.779 1.00 95.25 84 VAL A C 1
ATOM 676 O O . VAL A 1 84 ? -1.182 7.345 13.958 1.00 95.25 84 VAL A O 1
ATOM 679 N N . GLU A 1 85 ? -0.255 8.667 12.410 1.00 94.88 85 GLU A N 1
ATOM 680 C CA . GLU A 1 85 ? 0.285 9.625 13.386 1.00 94.88 85 GLU A CA 1
ATOM 681 C C . GLU A 1 85 ? -0.824 10.347 14.154 1.00 94.88 85 GLU A C 1
ATOM 683 O O . GLU A 1 85 ? -0.725 10.516 15.368 1.00 94.88 85 GLU A O 1
ATOM 688 N N . GLN A 1 86 ? -1.904 10.721 13.466 1.00 92.88 86 GLN A N 1
ATOM 689 C CA . GLN A 1 86 ? -3.077 11.313 14.098 1.00 92.88 86 GLN A CA 1
ATOM 690 C C . GLN A 1 86 ? -3.744 10.329 15.069 1.00 92.88 86 GLN A C 1
ATOM 692 O O . GLN A 1 86 ? -4.043 10.702 16.200 1.00 92.88 86 GLN A O 1
ATOM 697 N N . LEU A 1 87 ? -3.910 9.063 14.669 1.00 90.88 87 LEU A N 1
ATOM 698 C CA . LEU A 1 87 ? -4.421 8.017 15.558 1.00 90.88 87 LEU A CA 1
ATOM 699 C C . LEU A 1 87 ? -3.521 7.829 16.786 1.00 90.88 87 LEU A C 1
ATOM 701 O O . LEU A 1 87 ? -4.021 7.739 17.902 1.00 90.88 87 LEU A O 1
ATOM 705 N N . LYS A 1 88 ? -2.197 7.813 16.602 1.00 91.44 88 LYS A N 1
ATOM 706 C CA . LYS A 1 88 ? -1.243 7.702 17.710 1.00 91.44 88 LYS A CA 1
ATOM 707 C C . LYS A 1 88 ? -1.382 8.864 18.694 1.00 91.44 88 LYS A C 1
ATOM 709 O O . LYS A 1 88 ? -1.446 8.636 19.897 1.00 91.44 88 LYS A O 1
ATOM 714 N N . LYS A 1 89 ? -1.496 10.091 18.184 1.00 90.19 89 LYS A N 1
ATOM 715 C CA . LYS A 1 89 ? -1.700 11.283 19.010 1.00 90.19 89 LYS A CA 1
ATOM 716 C C . LYS A 1 89 ? -3.000 11.207 19.818 1.00 90.19 89 LYS A C 1
ATOM 718 O O . LYS A 1 89 ? -2.987 11.501 21.008 1.00 90.19 89 LYS A O 1
ATOM 723 N N . GLU A 1 90 ? -4.097 10.772 19.196 1.00 87.50 90 GLU A N 1
ATOM 724 C CA . GLU A 1 90 ? -5.378 10.559 19.888 1.00 87.50 90 GLU A CA 1
ATOM 725 C C . GLU A 1 90 ? -5.213 9.578 21.063 1.00 87.50 90 GLU A C 1
ATOM 727 O O . GLU A 1 90 ? -5.685 9.845 22.164 1.00 87.50 90 GLU A O 1
ATOM 732 N N . LEU A 1 91 ? -4.487 8.473 20.864 1.00 85.00 91 LEU A N 1
ATOM 733 C CA . LEU A 1 91 ? -4.229 7.475 21.911 1.00 85.00 91 LEU A CA 1
ATOM 734 C C . LEU A 1 91 ? -3.374 8.026 23.058 1.00 85.00 91 LEU A C 1
ATOM 736 O O . LEU A 1 91 ? -3.661 7.755 24.222 1.00 85.00 91 LEU A O 1
ATOM 740 N N . GLU A 1 92 ? -2.340 8.807 22.748 1.00 85.25 92 GLU A N 1
ATOM 741 C CA . GLU A 1 92 ? -1.502 9.468 23.755 1.00 85.25 92 GLU A CA 1
ATOM 742 C C . GLU A 1 92 ? -2.315 10.461 24.604 1.00 85.25 92 GLU A C 1
ATOM 744 O O . GLU A 1 92 ? -2.142 10.529 25.822 1.00 85.25 92 GLU A O 1
ATOM 749 N N . GLU A 1 93 ? -3.244 11.200 23.994 1.00 84.56 93 GLU A N 1
ATOM 750 C CA . GLU A 1 93 ? -4.161 12.096 24.707 1.00 84.56 93 GLU A CA 1
ATOM 751 C C . GLU A 1 93 ? -5.112 11.324 25.640 1.00 84.56 93 GLU A C 1
ATOM 753 O O . GLU A 1 93 ? -5.308 11.735 26.789 1.00 84.56 93 GLU A O 1
ATOM 758 N N . TYR A 1 94 ? -5.637 10.172 25.208 1.00 79.88 94 TYR A N 1
ATOM 759 C CA . TYR A 1 94 ? -6.435 9.282 26.064 1.00 79.88 94 TYR A CA 1
ATOM 760 C C . TYR A 1 94 ? -5.644 8.793 27.288 1.00 79.88 94 TYR A C 1
ATOM 762 O O . TYR A 1 94 ? -6.132 8.877 28.418 1.00 79.88 94 TYR A O 1
ATOM 770 N N . PHE A 1 95 ? -4.389 8.368 27.097 1.00 75.88 95 PHE A N 1
ATOM 771 C CA . PHE A 1 95 ? -3.515 7.973 28.208 1.00 75.88 95 PHE A CA 1
ATOM 772 C C . PHE A 1 95 ? -3.271 9.118 29.196 1.00 75.88 95 PHE A C 1
ATOM 774 O O . PHE A 1 95 ? -3.405 8.932 30.405 1.00 75.88 95 PHE A O 1
ATOM 781 N N . ASN A 1 96 ? -2.939 10.307 28.692 1.00 80.25 96 ASN A N 1
ATOM 782 C CA . ASN A 1 96 ? -2.576 11.451 29.530 1.00 80.25 96 ASN A CA 1
ATOM 783 C C . ASN A 1 96 ? -3.763 12.027 30.312 1.00 80.25 96 ASN A C 1
ATOM 785 O O . ASN A 1 96 ? -3.585 12.563 31.404 1.00 80.25 96 ASN A O 1
ATOM 789 N N . THR A 1 97 ? -4.975 11.928 29.764 1.00 78.44 97 THR A N 1
ATOM 790 C CA . THR A 1 97 ? -6.201 12.418 30.415 1.00 78.44 97 THR A CA 1
ATOM 791 C C . THR A 1 97 ? -6.835 11.395 31.359 1.00 78.44 97 THR A C 1
ATOM 793 O O . THR A 1 97 ? -7.800 11.723 32.050 1.00 78.44 97 THR A O 1
ATOM 796 N N . GLY A 1 98 ? -6.321 10.159 31.400 1.00 68.38 98 GLY A N 1
ATOM 797 C CA . GLY A 1 98 ? -6.907 9.058 32.170 1.00 68.38 98 GLY A CA 1
ATOM 798 C C . GLY A 1 98 ? -8.276 8.602 31.651 1.00 68.38 98 GLY A C 1
ATOM 799 O O . GLY A 1 98 ? -8.925 7.769 32.284 1.00 68.38 98 GLY A O 1
ATOM 800 N N . GLN A 1 99 ? -8.728 9.131 30.509 1.00 64.94 99 GLN A N 1
ATOM 801 C CA . GLN A 1 99 ? -9.906 8.648 29.804 1.00 64.94 99 GLN A CA 1
ATOM 802 C C . GLN A 1 99 ? -9.463 7.452 28.961 1.00 64.94 99 GLN A C 1
ATOM 804 O O . GLN A 1 99 ? -8.972 7.604 27.852 1.00 64.94 99 GLN A O 1
ATOM 809 N N . GLY A 1 100 ? -9.583 6.241 29.501 1.00 66.62 100 GLY A N 1
ATOM 810 C CA . GLY A 1 100 ? -9.475 5.039 28.675 1.00 66.62 100 GLY A CA 1
ATOM 811 C C . GLY A 1 100 ? -10.608 4.979 27.646 1.00 66.62 100 GLY A C 1
ATOM 812 O O . GLY A 1 100 ? -11.573 5.749 27.720 1.00 66.62 100 GLY A O 1
ATOM 813 N N . PHE A 1 101 ? -10.529 4.030 26.712 1.00 72.06 101 PHE A N 1
ATOM 814 C CA . PHE A 1 101 ? -11.686 3.737 25.874 1.00 72.06 101 PHE A CA 1
ATOM 815 C C . PHE A 1 101 ? -12.904 3.408 26.748 1.00 72.06 101 PHE A C 1
ATOM 817 O O . PHE A 1 101 ? -12.821 2.642 27.712 1.00 72.06 101 PHE A O 1
ATOM 824 N N . SER A 1 102 ? -14.043 4.000 26.411 1.00 73.12 102 SER A N 1
ATOM 825 C CA . SER A 1 102 ? -15.294 3.765 27.111 1.00 73.12 102 SER A CA 1
ATOM 826 C C . SER A 1 102 ? -15.913 2.466 26.621 1.00 73.12 102 SER A C 1
ATOM 828 O O . SER A 1 102 ? -16.256 2.323 25.447 1.00 73.12 102 SER A O 1
ATOM 830 N N . ASN A 1 103 ? -16.158 1.551 27.556 1.00 72.00 103 ASN A N 1
ATOM 831 C CA . ASN A 1 103 ? -16.883 0.322 27.258 1.00 72.00 103 ASN A C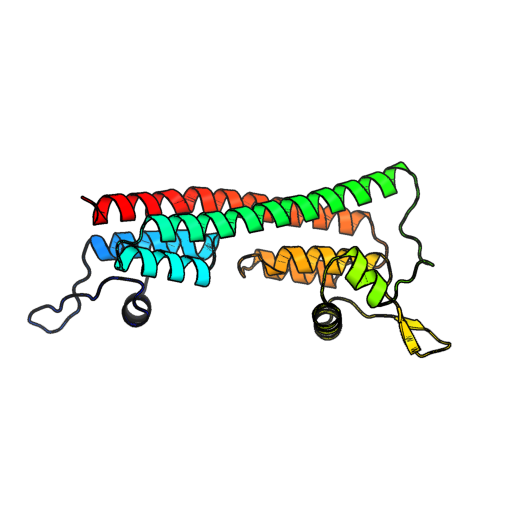A 1
ATOM 832 C C . ASN A 1 103 ? -18.373 0.563 26.944 1.00 72.00 103 ASN A C 1
ATOM 834 O O . ASN A 1 103 ? -19.056 -0.342 26.478 1.00 72.00 103 ASN A O 1
ATOM 838 N N . GLU A 1 104 ? -18.895 1.771 27.163 1.00 79.00 104 GLU A N 1
ATOM 839 C CA . GLU A 1 104 ? -20.311 2.101 26.953 1.00 79.00 104 GLU A CA 1
ATOM 840 C C . GLU A 1 104 ? -20.568 2.780 25.608 1.00 79.00 10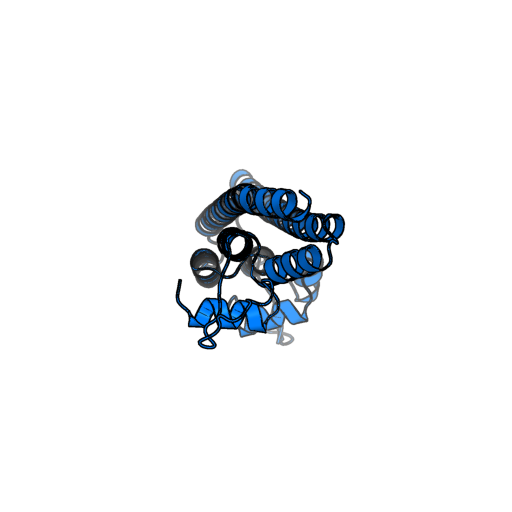4 GLU A C 1
ATOM 842 O O . GLU A 1 104 ? -21.670 2.695 25.064 1.00 79.00 104 GLU A O 1
ATOM 847 N N . LYS A 1 105 ? -19.556 3.441 25.034 1.00 86.38 105 LYS A N 1
ATOM 848 C CA . LYS A 1 105 ? -19.723 4.132 23.757 1.00 86.38 105 LYS A CA 1
ATOM 849 C C . LYS A 1 105 ? -19.968 3.129 22.640 1.00 86.38 105 LYS A C 1
ATOM 851 O O . LYS A 1 105 ? -19.216 2.170 22.442 1.00 86.38 105 LYS A O 1
ATOM 856 N N . ARG A 1 106 ? -21.036 3.375 21.890 1.00 91.69 106 ARG A N 1
ATOM 857 C CA . ARG A 1 106 ? -21.434 2.593 20.726 1.00 91.69 106 ARG A CA 1
ATOM 858 C C . ARG A 1 106 ? -21.728 3.527 19.568 1.00 91.69 106 ARG A C 1
ATOM 860 O O . ARG A 1 106 ? -22.340 4.572 19.751 1.00 91.69 106 ARG A O 1
ATOM 867 N N . PHE A 1 107 ? -21.304 3.115 18.382 1.00 93.94 107 PHE A N 1
ATOM 868 C CA . PHE A 1 107 ? -21.476 3.854 17.143 1.00 93.94 107 PHE A CA 1
ATOM 869 C C . PHE A 1 107 ? -22.290 3.023 16.165 1.00 93.94 107 PHE A C 1
ATOM 871 O O . PHE A 1 107 ? -22.022 1.845 15.938 1.00 93.94 107 PHE A O 1
ATOM 878 N N . SER A 1 108 ? -23.267 3.645 15.530 1.00 95.25 108 SER A N 1
ATOM 879 C CA . SER A 1 108 ? -23.920 3.096 14.352 1.00 95.25 108 SER A CA 1
ATOM 880 C C . SER A 1 108 ? -22.949 3.050 13.169 1.00 95.25 108 SER A C 1
ATOM 882 O O . SER A 1 108 ? -22.003 3.833 13.068 1.00 95.25 108 SER A O 1
ATOM 884 N N . ILE A 1 109 ? -23.240 2.208 12.174 1.00 95.31 109 ILE A N 1
ATOM 885 C CA . ILE A 1 109 ? -22.456 2.178 10.926 1.00 95.31 109 ILE A CA 1
ATOM 886 C C . ILE A 1 109 ? -22.387 3.547 10.226 1.00 95.31 109 ILE A C 1
ATOM 888 O O . ILE A 1 109 ? -21.465 3.817 9.456 1.00 95.31 109 ILE A O 1
ATOM 892 N N . HIS A 1 110 ? -23.387 4.409 10.440 1.00 95.88 110 HIS A N 1
ATOM 893 C CA . HIS A 1 110 ? -23.400 5.739 9.851 1.00 95.88 110 HIS A CA 1
ATOM 894 C C . HIS A 1 110 ? -22.389 6.664 10.515 1.00 95.88 110 HIS A C 1
ATOM 896 O O . HIS A 1 110 ? -21.646 7.328 9.795 1.00 95.88 110 HIS A O 1
ATOM 902 N N . GLU A 1 111 ? -22.320 6.645 11.843 1.00 96.00 111 GLU A N 1
ATOM 903 C CA . GLU A 1 111 ? -21.337 7.410 12.610 1.00 96.00 111 GLU A CA 1
ATOM 904 C C . GLU A 1 111 ? -19.922 6.927 12.309 1.00 96.00 111 GLU A C 1
ATOM 906 O O . GLU A 1 111 ? -19.063 7.748 12.002 1.00 96.00 111 GLU A O 1
ATOM 911 N N . VAL A 1 112 ? -19.693 5.608 12.267 1.00 95.69 112 VAL A N 1
ATOM 912 C CA . VAL A 1 112 ? -18.383 5.047 11.894 1.00 95.69 112 VAL A CA 1
ATOM 913 C C . VAL A 1 112 ? -17.958 5.514 10.505 1.00 95.69 112 VAL A C 1
ATOM 915 O O . VAL A 1 112 ? -16.834 5.977 10.316 1.00 95.69 112 VAL A O 1
ATOM 918 N N . SER A 1 113 ? -18.862 5.438 9.527 1.00 96.19 113 SER A N 1
ATOM 919 C CA . SER A 1 113 ? -18.594 5.891 8.160 1.00 96.19 113 SER A CA 1
ATOM 920 C C . SER A 1 113 ? -18.297 7.393 8.100 1.00 96.19 113 SER A C 1
ATOM 922 O O . SER A 1 113 ? -17.370 7.802 7.409 1.00 96.19 113 SER A O 1
ATOM 924 N N . SER A 1 114 ? -19.028 8.208 8.866 1.00 95.56 114 SER A N 1
ATOM 925 C CA . SER A 1 114 ? -18.812 9.655 8.930 1.00 95.56 114 SER A CA 1
ATOM 926 C C . SER A 1 114 ? -17.491 10.030 9.604 1.00 95.56 114 SER A C 1
ATOM 928 O O . SER A 1 114 ? -16.843 10.972 9.164 1.00 95.56 114 SER A O 1
ATOM 930 N N . GLN A 1 115 ? -17.091 9.323 10.663 1.00 92.00 115 GLN A N 1
ATOM 931 C CA . GLN A 1 115 ? -15.874 9.630 11.420 1.00 92.00 115 GLN A CA 1
ATOM 932 C C . GLN A 1 115 ? -14.601 9.133 10.729 1.00 92.00 115 GLN A C 1
ATOM 934 O O . GLN A 1 115 ? -13.554 9.763 10.834 1.00 92.00 115 GLN A O 1
ATOM 939 N N . THR A 1 116 ? -14.674 7.996 10.031 1.00 91.38 116 THR A N 1
ATOM 940 C CA . THR A 1 116 ? -13.506 7.379 9.370 1.00 91.38 116 THR A CA 1
ATOM 941 C C . THR A 1 116 ? -13.395 7.734 7.885 1.00 91.38 116 THR A C 1
ATOM 943 O O . THR A 1 116 ? -12.364 7.488 7.260 1.00 91.38 116 THR A O 1
ATOM 946 N N . GLY A 1 117 ? -14.465 8.265 7.286 1.00 92.44 117 GLY A N 1
ATOM 947 C CA . GLY A 1 117 ? -14.571 8.478 5.840 1.00 92.44 117 GLY A CA 1
ATOM 948 C C . GLY A 1 117 ? -14.695 7.182 5.026 1.00 92.44 117 GLY A C 1
ATOM 949 O O . GLY A 1 117 ? -14.763 7.228 3.799 1.00 92.44 117 GLY A O 1
ATOM 950 N N . VAL A 1 118 ? -14.732 6.014 5.678 1.00 94.88 118 VAL A N 1
ATOM 951 C CA . VAL A 1 118 ? -14.854 4.714 5.011 1.00 94.88 118 VAL A CA 1
ATOM 952 C C . VAL A 1 118 ? -16.308 4.470 4.613 1.00 94.88 118 VAL A C 1
ATOM 954 O O . VAL A 1 118 ? -17.243 4.708 5.380 1.00 94.88 118 VAL A O 1
ATOM 957 N N . GLN A 1 119 ? -16.525 3.946 3.406 1.00 96.81 119 GLN A N 1
ATOM 958 C CA . GLN A 1 119 ? -17.866 3.593 2.947 1.00 96.81 119 GLN A CA 1
ATOM 959 C C . GLN A 1 119 ? -18.473 2.452 3.778 1.00 96.81 119 GLN A C 1
ATOM 961 O O . GLN A 1 119 ? -17.819 1.452 4.074 1.00 96.81 119 GLN A O 1
ATOM 966 N N . LYS A 1 120 ? -19.778 2.541 4.068 1.00 96.62 120 LYS A N 1
ATOM 967 C CA . LYS A 1 120 ? -20.537 1.510 4.809 1.00 96.62 120 LYS A CA 1
ATOM 968 C C . LYS A 1 120 ? -20.387 0.102 4.213 1.00 96.62 120 LYS A C 1
ATOM 970 O O . LYS A 1 120 ? -20.412 -0.885 4.940 1.00 96.62 120 LYS A O 1
ATOM 975 N N . THR A 1 121 ? -20.265 -0.008 2.891 1.00 96.69 121 THR A N 1
ATOM 976 C CA . THR A 1 121 ? -20.041 -1.275 2.175 1.00 96.69 121 THR A CA 1
ATOM 977 C C . THR A 1 121 ? -18.689 -1.899 2.518 1.00 96.69 121 THR A C 1
ATOM 979 O O . THR A 1 121 ? -18.641 -3.095 2.789 1.00 96.69 121 THR A O 1
ATOM 982 N N . ALA A 1 122 ? -17.622 -1.098 2.583 1.00 96.44 122 ALA A N 1
ATOM 983 C CA . ALA A 1 122 ? -16.290 -1.551 2.975 1.00 96.44 122 ALA A CA 1
ATOM 984 C C . ALA A 1 122 ? -16.242 -1.982 4.450 1.00 96.44 122 ALA A C 1
ATOM 986 O O . ALA A 1 122 ? -15.704 -3.041 4.751 1.00 96.44 122 ALA A O 1
ATOM 987 N N . ILE A 1 123 ? -16.900 -1.238 5.349 1.00 96.75 123 ILE A N 1
ATOM 988 C CA . ILE A 1 123 ? -17.010 -1.612 6.772 1.00 96.75 123 ILE A CA 1
ATOM 989 C C . ILE A 1 123 ? -17.655 -2.999 6.917 1.00 96.75 123 ILE A C 1
ATOM 991 O O . ILE A 1 123 ? -17.117 -3.868 7.596 1.00 96.75 123 ILE A O 1
ATOM 995 N N . ARG A 1 124 ? -18.775 -3.244 6.220 1.00 95.56 124 ARG A N 1
ATOM 996 C CA . ARG A 1 124 ? -19.446 -4.560 6.221 1.00 95.56 124 ARG A CA 1
ATOM 997 C C . ARG A 1 124 ? -18.582 -5.662 5.619 1.00 95.56 124 ARG A C 1
ATOM 999 O O . ARG A 1 124 ? -18.662 -6.807 6.052 1.00 95.56 124 ARG A O 1
ATOM 1006 N N . TYR A 1 125 ? -17.798 -5.331 4.598 1.00 96.38 125 TYR A N 1
ATOM 1007 C CA . TYR A 1 125 ? -16.868 -6.273 3.993 1.00 96.38 125 TYR A CA 1
ATOM 1008 C C . TYR A 1 125 ? -15.771 -6.678 4.994 1.00 96.38 125 TYR A C 1
ATOM 1010 O O . TYR A 1 125 ? -15.526 -7.868 5.159 1.00 96.38 125 TYR A O 1
ATOM 1018 N N . TRP A 1 126 ? -15.187 -5.737 5.743 1.00 96.31 126 TRP A N 1
ATOM 1019 C CA . TRP A 1 126 ? -14.176 -6.056 6.764 1.00 96.31 126 TRP A CA 1
ATOM 1020 C C . TRP A 1 126 ? -14.744 -6.789 7.984 1.00 96.31 126 TRP A C 1
ATOM 1022 O O . TRP A 1 126 ? -14.070 -7.664 8.525 1.00 96.31 126 TRP A O 1
ATOM 1032 N N . GLU A 1 127 ? -15.986 -6.490 8.376 1.00 95.31 127 GLU A N 1
ATOM 1033 C CA . GLU A 1 127 ? -16.730 -7.272 9.375 1.00 95.31 127 GLU A CA 1
ATOM 1034 C C . GLU A 1 127 ? -16.857 -8.735 8.916 1.00 95.31 127 GLU A C 1
ATOM 1036 O O . GLU A 1 127 ? -16.512 -9.660 9.647 1.00 95.31 127 GLU A O 1
ATOM 1041 N N . LYS A 1 128 ? -17.266 -8.957 7.659 1.00 94.94 128 LYS A N 1
ATOM 1042 C CA . LYS A 1 128 ? -17.378 -10.300 7.069 1.00 94.94 128 LYS A CA 1
ATOM 1043 C C . LYS A 1 128 ? -16.028 -11.021 6.962 1.00 94.94 128 LYS A C 1
ATOM 1045 O O . LYS A 1 128 ? -15.973 -12.229 7.179 1.00 94.94 128 LYS A O 1
ATOM 1050 N N . ASP A 1 129 ? -14.954 -10.296 6.660 1.00 93.50 129 ASP A N 1
ATOM 1051 C CA . ASP A 1 129 ? -13.583 -10.825 6.610 1.00 93.50 129 ASP A CA 1
ATOM 1052 C C . ASP A 1 129 ? -12.985 -11.090 8.009 1.00 93.50 129 ASP A C 1
ATOM 1054 O O . ASP A 1 129 ? -11.833 -11.535 8.128 1.00 93.50 129 ASP A O 1
ATOM 1058 N N . GLY A 1 130 ? -13.757 -10.839 9.073 1.00 93.25 130 GLY A N 1
ATOM 1059 C CA . GLY A 1 130 ? -13.417 -11.172 10.452 1.00 93.25 130 GLY A CA 1
ATOM 1060 C C . GLY A 1 130 ? -12.384 -10.238 11.071 1.00 93.25 130 GLY A C 1
ATOM 1061 O O . GLY A 1 130 ? -11.600 -10.675 11.909 1.00 93.25 130 GLY A O 1
ATOM 1062 N N . PHE A 1 131 ? -12.318 -8.977 10.634 1.00 93.06 131 PHE A N 1
ATOM 1063 C CA . PHE A 1 131 ? -11.475 -7.981 11.301 1.00 93.06 131 PHE A CA 1
ATOM 1064 C C . PHE A 1 131 ? -12.048 -7.525 12.641 1.00 93.06 131 PHE A C 1
ATOM 1066 O O . PHE A 1 131 ? -11.298 -7.253 13.574 1.00 93.06 131 PHE A O 1
ATOM 1073 N N . PHE A 1 132 ? -13.368 -7.458 12.729 1.00 92.50 132 PHE A N 1
ATOM 1074 C CA . PHE A 1 132 ? -14.126 -7.108 13.920 1.00 92.50 132 PHE A CA 1
ATOM 1075 C C . PHE A 1 132 ? -15.542 -7.662 13.779 1.00 92.50 132 PHE A C 1
ATOM 1077 O O . PHE A 1 132 ? -15.978 -7.995 12.674 1.00 92.50 132 PHE A O 1
ATOM 1084 N N . THR A 1 133 ? -16.266 -7.722 14.891 1.00 91.12 133 THR A N 1
ATOM 1085 C CA . THR A 1 133 ? -17.648 -8.196 14.925 1.00 91.12 133 THR A CA 1
ATOM 1086 C C . THR A 1 133 ? -18.498 -7.135 15.595 1.00 91.12 133 THR A C 1
ATOM 1088 O O . THR A 1 133 ? -18.289 -6.835 16.766 1.00 91.12 133 THR A O 1
ATOM 1091 N N . ALA A 1 134 ? -19.455 -6.580 14.852 1.00 91.31 134 ALA A N 1
ATOM 1092 C CA . ALA A 1 134 ? -20.389 -5.611 15.402 1.00 91.31 134 ALA A CA 1
ATOM 1093 C C . ALA A 1 134 ? -21.292 -6.271 16.448 1.00 91.31 134 ALA A C 1
ATOM 1095 O O . ALA A 1 134 ? -21.868 -7.338 16.204 1.00 91.31 134 ALA A O 1
ATOM 1096 N N . GLU A 1 135 ? -21.479 -5.594 17.573 1.00 91.19 135 GLU A N 1
ATOM 1097 C CA . GLU A 1 135 ? -22.534 -5.928 18.518 1.00 91.19 135 GLU A CA 1
ATOM 1098 C C . GLU A 1 135 ? -23.903 -5.611 17.900 1.00 91.19 135 GLU A C 1
ATOM 1100 O O . GLU A 1 135 ? -24.032 -4.828 16.951 1.00 91.19 135 GLU A O 1
ATOM 1105 N N . ARG A 1 136 ? -24.954 -6.236 18.431 1.00 91.06 136 ARG A N 1
ATOM 1106 C CA . ARG A 1 136 ? -26.333 -5.991 18.006 1.00 91.06 136 ARG A CA 1
ATOM 1107 C C . ARG A 1 136 ? -27.090 -5.292 19.114 1.00 91.06 136 ARG A C 1
ATOM 1109 O O . ARG A 1 136 ? -27.069 -5.743 20.255 1.00 91.06 136 ARG A O 1
ATOM 1116 N N . ASN A 1 137 ? -27.751 -4.192 18.767 1.00 88.00 137 ASN A N 1
ATOM 1117 C CA . ASN A 1 137 ? -28.636 -3.507 19.692 1.00 88.00 137 ASN A CA 1
ATOM 1118 C C . ASN A 1 137 ? -29.805 -4.450 20.052 1.00 88.00 137 ASN A C 1
ATOM 1120 O O . ASN A 1 137 ? -30.512 -4.889 19.141 1.00 88.00 137 ASN A O 1
ATOM 1124 N N . PRO A 1 138 ? -30.039 -4.751 21.340 1.00 87.62 138 PRO A N 1
ATOM 1125 C CA . PRO A 1 138 ? -31.091 -5.680 21.749 1.00 87.62 138 PRO A CA 1
ATOM 1126 C C . PRO A 1 138 ? -32.510 -5.192 21.419 1.00 87.62 138 PRO A C 1
ATOM 1128 O O . PRO A 1 138 ? -33.418 -6.010 21.309 1.00 87.62 138 PRO A O 1
ATOM 1131 N N . GLU A 1 139 ? -32.720 -3.885 21.242 1.00 88.62 139 GLU A N 1
ATOM 1132 C CA . GLU A 1 139 ? -34.047 -3.305 21.003 1.00 88.62 139 GLU A CA 1
ATOM 1133 C C . GLU A 1 139 ? -34.461 -3.313 19.526 1.00 88.62 139 GLU A C 1
ATOM 1135 O O . GLU A 1 139 ? -35.648 -3.390 19.216 1.00 88.62 139 GLU A O 1
ATOM 1140 N N . ASN A 1 140 ? -33.506 -3.200 18.597 1.00 89.94 140 ASN A N 1
ATOM 1141 C CA . ASN A 1 140 ? -33.801 -2.999 17.171 1.00 89.94 140 ASN A CA 1
ATOM 1142 C C . ASN A 1 140 ? -32.860 -3.738 16.200 1.00 89.94 140 ASN A C 1
ATOM 1144 O O . ASN A 1 140 ? -32.947 -3.527 14.992 1.00 89.94 140 ASN A O 1
ATOM 1148 N N . ASP A 1 141 ? -31.966 -4.588 16.713 1.00 89.12 141 ASP A N 1
ATOM 1149 C CA . ASP A 1 141 ? -31.006 -5.418 15.966 1.00 89.12 141 ASP A CA 1
ATOM 1150 C C . ASP A 1 141 ? -30.039 -4.646 15.036 1.00 89.12 141 ASP A C 1
ATOM 1152 O O . ASP A 1 141 ? -29.316 -5.220 14.204 1.00 89.12 141 ASP A O 1
ATOM 1156 N N . TYR A 1 142 ? -29.953 -3.318 15.181 1.00 90.06 142 TYR A N 1
ATOM 1157 C CA . TYR A 1 142 ? -28.958 -2.536 14.455 1.00 90.06 142 TYR A CA 1
ATOM 1158 C C . TYR A 1 142 ? -27.542 -2.855 14.941 1.00 90.06 142 TYR A C 1
ATOM 1160 O O . TYR A 1 142 ? -27.300 -3.137 16.114 1.00 90.06 142 TYR A O 1
ATOM 1168 N N . ARG A 1 143 ? -26.588 -2.793 14.005 1.00 92.69 143 ARG A N 1
ATOM 1169 C CA . ARG A 1 143 ? -25.160 -2.969 14.290 1.00 92.69 143 ARG A CA 1
ATOM 1170 C C . ARG A 1 143 ? -24.622 -1.791 15.087 1.00 92.69 143 ARG A C 1
ATOM 1172 O O . ARG A 1 143 ? -24.770 -0.645 14.654 1.00 92.69 143 ARG A O 1
ATOM 1179 N N . LEU A 1 144 ? -23.946 -2.113 16.177 1.00 94.69 144 LEU A N 1
ATOM 1180 C CA . LEU A 1 144 ? -23.225 -1.192 17.031 1.00 94.69 144 LEU A CA 1
ATOM 1181 C C . LEU A 1 144 ? -21.743 -1.570 17.037 1.00 94.69 144 LEU A C 1
ATOM 1183 O O . LEU A 1 144 ? -21.385 -2.730 17.224 1.00 94.69 144 LEU A O 1
ATOM 1187 N N . TYR A 1 145 ? -20.896 -0.575 16.822 1.00 93.94 145 TYR A N 1
ATOM 1188 C CA . TYR A 1 145 ? -19.442 -0.692 16.828 1.00 93.94 145 TYR A CA 1
ATOM 1189 C C . TYR A 1 145 ? -18.893 -0.000 18.072 1.00 93.94 145 TYR A C 1
ATOM 1191 O O . TYR A 1 145 ? -19.424 1.033 18.485 1.00 93.94 145 TYR A O 1
ATOM 1199 N N . ASN A 1 146 ? -17.842 -0.549 18.667 1.00 9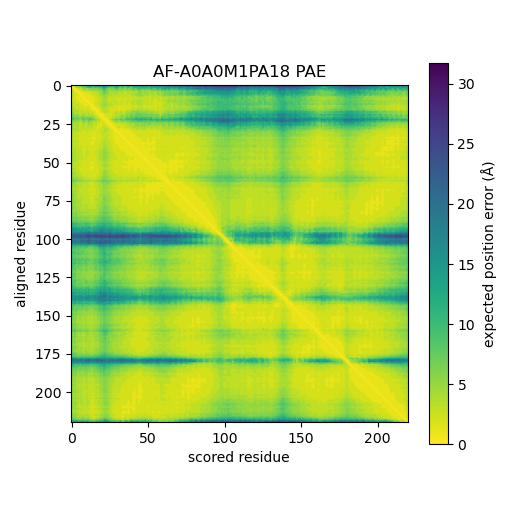2.00 146 ASN A N 1
ATOM 1200 C CA . ASN A 1 146 ? -17.146 0.074 19.795 1.00 92.00 146 ASN A CA 1
ATOM 1201 C C . ASN A 1 146 ? -15.900 0.844 19.322 1.00 92.00 146 ASN A C 1
ATOM 1203 O O . ASN A 1 146 ? -15.506 0.771 18.159 1.00 92.00 146 ASN A O 1
ATOM 1207 N N . GLU A 1 147 ? -15.248 1.577 20.226 1.00 90.38 147 GLU A N 1
ATOM 1208 C CA . GLU A 1 147 ? -14.062 2.379 19.886 1.00 90.38 147 GLU A CA 1
ATOM 1209 C C . GLU A 1 147 ? -12.890 1.534 19.340 1.00 90.38 147 GLU A C 1
ATOM 1211 O O . GLU A 1 147 ? -12.152 2.003 18.471 1.00 90.38 147 GLU A O 1
ATOM 1216 N N . THR A 1 148 ? -12.758 0.268 19.756 1.00 90.88 148 THR A N 1
ATOM 1217 C CA . THR A 1 148 ? -11.731 -0.644 19.216 1.00 90.88 148 THR A CA 1
ATOM 1218 C C . THR A 1 148 ? -12.014 -0.992 17.754 1.00 90.88 148 THR A C 1
ATOM 1220 O O . THR A 1 148 ? -11.090 -1.020 16.940 1.00 90.88 148 THR A O 1
ATOM 1223 N N . ASP A 1 149 ? -13.279 -1.187 17.375 1.00 93.50 149 ASP A N 1
ATOM 1224 C CA . ASP A 1 149 ? -13.665 -1.425 15.980 1.00 93.50 149 ASP A CA 1
ATOM 1225 C C . ASP A 1 149 ? -13.312 -0.221 15.097 1.00 93.50 149 ASP A C 1
ATOM 1227 O O . ASP A 1 149 ? -12.777 -0.391 14.001 1.00 93.50 149 ASP A O 1
ATOM 1231 N N . LEU A 1 150 ? -13.540 1.007 15.584 1.00 92.94 150 LEU A N 1
ATOM 1232 C CA . LEU A 1 150 ? -13.165 2.234 14.869 1.00 92.94 150 LEU A CA 1
ATOM 1233 C C . LEU A 1 150 ? -11.650 2.298 14.632 1.00 92.94 150 LEU A C 1
ATOM 1235 O O . LEU A 1 150 ? -11.209 2.630 13.530 1.00 92.94 150 LEU A O 1
ATOM 1239 N N . VAL A 1 151 ? -10.850 1.952 15.641 1.00 92.56 151 VAL A N 1
ATOM 1240 C CA . VAL A 1 151 ? -9.386 1.880 15.532 1.00 92.56 151 VAL A CA 1
ATOM 1241 C C . VAL A 1 151 ? -8.959 0.820 14.514 1.00 92.56 151 VAL A C 1
ATOM 1243 O O . VAL A 1 151 ? -8.145 1.107 13.633 1.00 92.56 151 VAL A O 1
ATOM 1246 N N . LYS A 1 152 ? -9.544 -0.385 14.568 1.00 95.00 152 LYS A N 1
ATOM 1247 C CA . LYS A 1 152 ? -9.289 -1.454 13.588 1.00 95.00 152 LYS A CA 1
ATOM 1248 C C . LYS A 1 152 ? -9.604 -0.984 12.165 1.00 95.00 152 LYS A C 1
ATOM 1250 O O . LYS A 1 152 ? -8.791 -1.182 11.267 1.00 95.00 152 LYS A O 1
ATOM 1255 N N . ILE A 1 153 ? -10.733 -0.302 11.963 1.00 95.81 153 ILE A N 1
ATOM 1256 C CA . ILE A 1 153 ? -11.144 0.284 10.675 1.00 95.81 153 ILE A CA 1
ATOM 1257 C C . ILE A 1 153 ? -10.112 1.304 10.174 1.00 95.81 153 ILE A C 1
ATOM 1259 O O . ILE A 1 153 ? -9.713 1.221 9.011 1.00 95.81 153 ILE A O 1
ATOM 1263 N N . LYS A 1 154 ? -9.631 2.214 11.035 1.00 94.81 154 LYS A N 1
ATOM 1264 C CA . LYS A 1 154 ? -8.579 3.189 10.684 1.00 94.81 154 LYS A CA 1
ATOM 1265 C C . LYS A 1 154 ? -7.278 2.495 10.253 1.00 94.81 154 LYS A C 1
ATOM 1267 O O . LYS A 1 154 ? -6.694 2.867 9.237 1.00 94.81 154 LYS A O 1
ATOM 1272 N N . PHE A 1 155 ? -6.840 1.450 10.961 1.00 96.00 155 PHE A N 1
ATOM 1273 C CA . PHE A 1 155 ? -5.649 0.694 10.554 1.00 96.00 155 PHE A CA 1
ATOM 1274 C C . PHE A 1 155 ? -5.840 -0.063 9.241 1.00 96.00 155 PHE A C 1
ATOM 1276 O O . PHE A 1 155 ? -4.943 -0.066 8.399 1.00 96.00 155 PHE A O 1
ATOM 1283 N N . ILE A 1 156 ? -6.998 -0.696 9.035 1.00 96.19 156 ILE A N 1
ATOM 1284 C CA . ILE A 1 156 ? -7.277 -1.409 7.783 1.00 96.19 156 ILE A CA 1
ATOM 1285 C C . ILE A 1 156 ? -7.243 -0.428 6.619 1.00 96.19 156 ILE A C 1
ATOM 1287 O O . ILE A 1 156 ? -6.592 -0.727 5.623 1.00 96.19 156 ILE A O 1
ATOM 1291 N N . GLN A 1 157 ? -7.874 0.741 6.766 1.00 94.44 157 GLN A N 1
ATOM 1292 C CA . GLN A 1 157 ? -7.857 1.809 5.767 1.00 94.44 157 GLN A CA 1
ATOM 1293 C C . GLN A 1 157 ? -6.425 2.182 5.364 1.00 94.44 157 GLN A C 1
ATOM 1295 O O . GLN A 1 157 ? -6.140 2.269 4.172 1.00 94.44 157 GLN A O 1
ATOM 1300 N N . VAL A 1 158 ? -5.513 2.307 6.333 1.00 94.88 158 VAL A N 1
ATOM 1301 C CA . VAL A 1 158 ? -4.090 2.561 6.067 1.00 94.88 158 VAL A CA 1
ATOM 1302 C C . VAL A 1 158 ? -3.451 1.440 5.255 1.00 94.88 158 VAL A C 1
ATOM 1304 O O . VAL A 1 158 ? -2.815 1.685 4.230 1.00 94.88 158 VAL A O 1
ATOM 1307 N N . LEU A 1 159 ? -3.665 0.191 5.664 1.00 95.44 159 LEU A N 1
ATOM 1308 C CA . LEU A 1 159 ? -3.057 -0.964 5.005 1.00 95.44 159 LEU A CA 1
ATOM 1309 C C . LEU A 1 159 ? -3.678 -1.309 3.646 1.00 95.44 159 LEU A C 1
ATOM 1311 O O . LEU A 1 159 ? -3.101 -2.117 2.915 1.00 95.44 159 LEU A O 1
ATOM 1315 N N . GLN A 1 160 ? -4.838 -0.751 3.287 1.00 92.38 160 GLN A N 1
ATOM 1316 C CA . GLN A 1 160 ? -5.455 -0.987 1.977 1.00 92.38 160 GLN A CA 1
ATOM 1317 C C . GLN A 1 160 ? -4.622 -0.433 0.827 1.00 92.38 160 GLN A C 1
ATOM 1319 O O . GLN A 1 160 ? -4.579 -1.043 -0.238 1.00 92.38 160 GLN A O 1
ATOM 1324 N N . ASN A 1 161 ? -3.937 0.684 1.058 1.00 90.12 161 ASN A N 1
ATOM 1325 C CA . ASN A 1 161 ? -3.123 1.346 0.047 1.00 90.12 161 ASN A CA 1
ATOM 1326 C C . ASN A 1 161 ? -1.668 0.852 0.035 1.00 90.12 161 ASN A C 1
ATOM 1328 O O . ASN A 1 161 ? -0.868 1.281 -0.801 1.00 90.12 161 ASN A O 1
ATOM 1332 N N . CYS A 1 162 ? -1.308 -0.060 0.938 1.00 93.06 162 CYS A N 1
ATOM 1333 C CA . CYS A 1 162 ? 0.031 -0.622 1.041 1.00 93.06 162 CYS A CA 1
ATOM 1334 C C . CYS A 1 162 ? 0.248 -1.787 0.065 1.00 93.06 162 CYS A C 1
ATOM 1336 O O . CYS A 1 162 ? -0.683 -2.494 -0.324 1.00 93.06 162 CYS A O 1
ATOM 1338 N N . VAL A 1 163 ? 1.506 -2.006 -0.320 1.00 94.12 163 VAL A N 1
ATOM 1339 C CA . VAL A 1 163 ? 1.881 -3.133 -1.182 1.00 94.12 163 VAL A CA 1
ATOM 1340 C C . VAL A 1 163 ? 1.697 -4.439 -0.410 1.00 94.12 163 VAL A C 1
ATOM 1342 O O . VAL A 1 163 ? 2.155 -4.563 0.728 1.00 94.12 163 VAL A O 1
ATOM 1345 N N . TYR A 1 164 ? 1.043 -5.422 -1.033 1.00 92.88 164 TYR A N 1
ATOM 1346 C CA . TYR A 1 164 ? 0.898 -6.750 -0.444 1.00 92.88 164 TYR A CA 1
ATOM 1347 C C . TYR A 1 164 ? 2.274 -7.379 -0.204 1.00 92.88 164 TYR A C 1
ATOM 1349 O O . TYR A 1 164 ? 3.082 -7.513 -1.123 1.00 92.88 164 TYR A O 1
ATOM 1357 N N . SER A 1 165 ? 2.533 -7.759 1.040 1.00 94.06 165 SER A N 1
ATOM 1358 C CA . SER A 1 165 ? 3.816 -8.269 1.511 1.00 94.06 165 SER A CA 1
ATOM 1359 C C . SER A 1 165 ? 3.616 -9.081 2.787 1.00 94.06 165 SER A C 1
ATOM 1361 O O . SER A 1 165 ? 2.559 -9.015 3.415 1.00 94.06 165 SER A O 1
ATOM 1363 N N . GLU A 1 166 ? 4.642 -9.818 3.205 1.00 94.38 166 GLU A N 1
ATOM 1364 C CA . GLU A 1 166 ? 4.628 -10.516 4.496 1.00 94.38 166 GLU A CA 1
ATOM 1365 C C . GLU A 1 166 ? 4.362 -9.548 5.660 1.00 94.38 166 GLU A C 1
ATOM 1367 O O . GLU A 1 166 ? 3.543 -9.847 6.527 1.00 94.38 166 GLU A O 1
ATOM 1372 N N . ASP A 1 167 ? 4.953 -8.347 5.621 1.00 94.75 167 ASP A N 1
ATOM 1373 C CA . ASP A 1 167 ? 4.728 -7.303 6.628 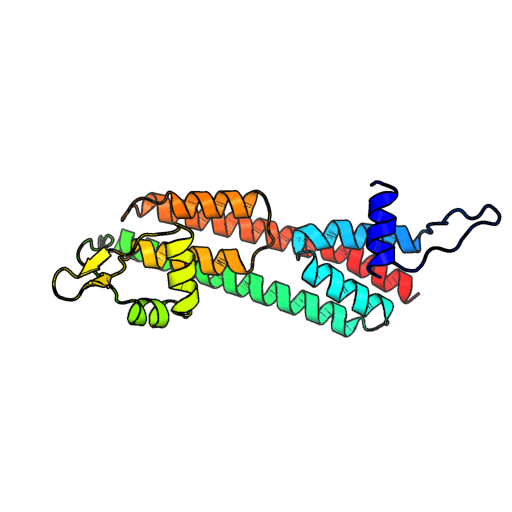1.00 94.75 167 ASP A CA 1
ATOM 1374 C C . ASP A 1 167 ? 3.246 -6.891 6.700 1.00 94.75 167 ASP A C 1
ATOM 1376 O O . ASP A 1 167 ? 2.667 -6.833 7.784 1.00 94.75 167 ASP A O 1
ATOM 1380 N N . THR A 1 168 ? 2.594 -6.623 5.559 1.00 95.50 168 THR A N 1
ATOM 1381 C CA . THR A 1 168 ? 1.181 -6.194 5.559 1.00 95.50 168 THR A CA 1
ATOM 1382 C C . THR A 1 168 ? 0.228 -7.322 5.932 1.00 95.50 168 THR A C 1
ATOM 1384 O O . THR A 1 168 ? -0.813 -7.063 6.536 1.00 95.50 168 THR A O 1
ATOM 1387 N N . VAL A 1 169 ? 0.578 -8.573 5.623 1.00 96.06 169 VAL A N 1
ATOM 1388 C CA . VAL A 1 169 ? -0.156 -9.752 6.098 1.00 96.06 169 VAL A CA 1
ATOM 1389 C C . VAL A 1 169 ? -0.049 -9.869 7.617 1.00 96.06 169 VAL A C 1
ATOM 1391 O O . VAL A 1 169 ? -1.079 -10.001 8.279 1.00 96.06 169 VAL A O 1
ATOM 1394 N N . ALA A 1 170 ? 1.159 -9.753 8.175 1.00 96.50 170 ALA A N 1
ATOM 1395 C CA . ALA A 1 170 ? 1.386 -9.806 9.616 1.00 96.50 170 ALA A CA 1
ATOM 1396 C C . ALA A 1 170 ? 0.651 -8.673 10.349 1.00 96.50 170 ALA A C 1
ATOM 1398 O O . ALA A 1 170 ? -0.064 -8.926 11.314 1.00 96.50 170 ALA A O 1
ATOM 1399 N N . LEU A 1 171 ? 0.725 -7.436 9.846 1.00 96.94 171 LEU A N 1
ATOM 1400 C CA . LEU A 1 171 ? -0.000 -6.300 10.423 1.00 96.94 171 LEU A CA 1
ATOM 1401 C C . LEU A 1 171 ? -1.520 -6.512 10.391 1.00 96.94 171 LEU A C 1
ATOM 1403 O O . LEU A 1 171 ? -2.196 -6.252 11.383 1.00 96.94 171 LEU A O 1
ATOM 1407 N N . LYS A 1 172 ? -2.074 -7.037 9.288 1.00 95.88 172 LYS A N 1
ATOM 1408 C CA . LYS A 1 172 ? -3.506 -7.375 9.207 1.00 95.88 172 LYS A CA 1
ATOM 1409 C C . LYS A 1 172 ? -3.905 -8.454 10.212 1.00 95.88 172 LYS A C 1
ATOM 1411 O O . LYS A 1 172 ? -5.006 -8.384 10.748 1.00 95.88 172 LYS A O 1
ATOM 1416 N N . GLN A 1 173 ? -3.038 -9.428 10.480 1.00 94.94 173 GLN A N 1
ATOM 1417 C CA . GLN A 1 173 ? -3.267 -10.418 11.534 1.00 94.94 173 GLN A CA 1
ATOM 1418 C C . GLN A 1 173 ? -3.236 -9.769 12.922 1.00 94.94 173 GLN A C 1
ATOM 1420 O O . GLN A 1 173 ? -4.157 -10.001 13.700 1.00 94.94 173 GLN A O 1
ATOM 1425 N N . SER A 1 174 ? -2.269 -8.891 13.204 1.00 95.12 174 SER A N 1
ATOM 1426 C CA . SER A 1 174 ? -2.226 -8.131 14.460 1.00 95.12 174 SER A CA 1
ATOM 1427 C C . SER A 1 174 ? -3.498 -7.306 14.677 1.00 95.12 174 SER A C 1
ATOM 1429 O O . SER A 1 174 ? -4.046 -7.327 15.772 1.00 95.12 174 SER A O 1
ATOM 1431 N N . ILE A 1 175 ? -4.033 -6.656 13.632 1.00 94.94 175 ILE A N 1
ATOM 1432 C CA . ILE A 1 175 ? -5.315 -5.928 13.710 1.00 94.94 175 ILE A CA 1
ATOM 1433 C C . ILE A 1 175 ? -6.456 -6.856 14.144 1.00 94.94 175 ILE A C 1
ATOM 1435 O O . ILE A 1 175 ? -7.271 -6.471 14.979 1.00 94.94 175 ILE A O 1
ATOM 1439 N N . LYS A 1 176 ? -6.536 -8.070 13.582 1.00 93.31 176 LYS A N 1
ATOM 1440 C CA . LYS A 1 176 ? -7.589 -9.041 13.929 1.00 93.31 176 LYS A CA 1
ATOM 1441 C C . LYS A 1 176 ? -7.527 -9.442 15.399 1.00 93.31 176 LYS A C 1
ATOM 1443 O O . LYS A 1 176 ? -8.571 -9.536 16.039 1.00 93.31 176 LYS A O 1
ATOM 1448 N N . MET A 1 177 ? -6.311 -9.634 15.903 1.00 91.31 177 MET A N 1
ATOM 1449 C CA . MET A 1 177 ? -6.037 -10.116 17.255 1.00 91.31 177 MET A CA 1
ATOM 1450 C C . MET A 1 177 ? -6.091 -9.035 18.335 1.00 91.31 177 MET A C 1
ATOM 1452 O O . MET A 1 177 ? -6.000 -9.393 19.499 1.00 91.31 177 MET A O 1
ATOM 1456 N N . LEU A 1 178 ? -6.230 -7.749 17.984 1.00 90.00 178 LEU A N 1
ATOM 1457 C CA . LEU A 1 178 ? -6.345 -6.689 18.990 1.00 90.00 178 LEU A CA 1
ATOM 1458 C C . LEU A 1 178 ? -7.533 -6.951 19.918 1.00 90.00 178 LEU A C 1
ATOM 1460 O O . LEU A 1 178 ? -8.683 -7.040 19.451 1.00 90.00 178 LEU A O 1
ATOM 1464 N N . ASP A 1 179 ? -7.233 -6.991 21.211 1.00 81.69 179 ASP A N 1
ATOM 1465 C CA . ASP A 1 179 ? -8.222 -7.137 22.265 1.00 81.69 179 ASP A CA 1
ATOM 1466 C C . ASP A 1 179 ? -9.020 -5.846 22.465 1.00 81.69 179 ASP A C 1
ATOM 1468 O O . ASP A 1 179 ? -8.553 -4.727 22.218 1.00 81.69 179 ASP A O 1
ATOM 1472 N N . GLN A 1 180 ? -10.268 -6.002 22.911 1.00 75.25 180 GLN A N 1
ATOM 1473 C CA . GLN A 1 180 ? -11.137 -4.862 23.180 1.00 75.25 180 GLN A CA 1
ATOM 1474 C C . GLN A 1 180 ? -10.514 -3.963 24.252 1.00 75.25 180 GLN A C 1
ATOM 1476 O O . GLN A 1 180 ? -10.186 -4.411 25.348 1.00 75.25 180 GLN A O 1
ATOM 1481 N N . TYR A 1 181 ? -10.400 -2.676 23.928 1.00 72.00 181 TYR A N 1
ATOM 1482 C CA . TYR A 1 181 ? -9.978 -1.612 24.839 1.00 72.00 181 TYR A CA 1
ATOM 1483 C C . TYR A 1 181 ? -8.531 -1.716 25.353 1.00 72.00 181 TYR A C 1
ATOM 1485 O O . TYR A 1 181 ? -8.159 -0.991 26.277 1.00 72.00 181 TYR A O 1
ATOM 1493 N N . ASN A 1 182 ? -7.684 -2.549 24.734 1.00 82.81 182 ASN A N 1
ATOM 1494 C CA . ASN A 1 182 ? -6.265 -2.635 25.078 1.00 82.81 182 ASN A CA 1
ATOM 1495 C C . ASN A 1 182 ? -5.456 -1.522 24.387 1.00 82.81 182 ASN A C 1
ATOM 1497 O O . ASN A 1 182 ? -4.947 -1.668 23.274 1.00 82.81 182 ASN A O 1
ATOM 1501 N N . VAL A 1 183 ? -5.347 -0.376 25.063 1.00 82.81 183 VAL A N 1
ATOM 1502 C CA . VAL A 1 183 ? -4.671 0.815 24.523 1.00 82.81 183 VAL A CA 1
ATOM 1503 C C . VAL A 1 183 ? -3.168 0.579 24.299 1.00 82.81 183 VAL A C 1
ATOM 1505 O O . VAL A 1 183 ? -2.600 1.117 23.348 1.00 82.81 183 VAL A O 1
ATOM 1508 N N . GLU A 1 184 ? -2.515 -0.244 25.126 1.00 85.25 184 GLU A N 1
ATOM 1509 C CA . GLU A 1 184 ? -1.085 -0.558 24.982 1.00 85.25 184 GLU A CA 1
ATOM 1510 C C . GLU A 1 184 ? -0.817 -1.356 23.698 1.00 85.25 184 GLU A C 1
ATOM 1512 O O . GLU A 1 184 ? 0.082 -1.012 22.926 1.00 85.25 184 GLU A O 1
ATOM 1517 N N . GLU A 1 185 ? -1.642 -2.365 23.408 1.00 89.06 185 GLU A N 1
ATOM 1518 C CA . GLU A 1 185 ? -1.555 -3.125 22.156 1.00 89.06 185 GLU A CA 1
ATOM 1519 C C . GLU A 1 185 ? -1.817 -2.258 20.926 1.00 89.06 185 GLU A C 1
ATOM 1521 O O . GLU A 1 185 ? -1.100 -2.359 19.927 1.00 89.06 185 GLU A O 1
ATOM 1526 N N . ILE A 1 186 ? -2.811 -1.371 21.000 1.00 90.50 186 ILE A N 1
ATOM 1527 C CA . ILE A 1 186 ? -3.139 -0.444 19.914 1.00 90.50 186 ILE A CA 1
ATOM 1528 C C . ILE A 1 186 ? -1.982 0.540 19.666 1.00 90.50 186 ILE A C 1
ATOM 1530 O O . ILE A 1 186 ? -1.633 0.819 18.512 1.00 90.50 186 ILE A O 1
ATOM 1534 N N . SER A 1 187 ? -1.360 1.052 20.731 1.00 90.50 187 SER A N 1
ATOM 1535 C CA . SER A 1 187 ? -0.188 1.928 20.638 1.00 90.50 187 SER A CA 1
ATOM 1536 C C . SER A 1 187 ? 0.988 1.199 19.980 1.00 90.50 187 SER A C 1
ATOM 1538 O O . SER A 1 187 ? 1.545 1.665 18.983 1.00 90.50 187 SER A O 1
ATOM 1540 N N . LYS A 1 188 ? 1.278 -0.025 20.437 1.00 92.56 188 LYS A N 1
ATOM 1541 C CA . LYS A 1 188 ? 2.312 -0.885 19.850 1.00 92.56 188 LYS A CA 1
ATOM 1542 C C . LYS A 1 188 ? 2.053 -1.177 18.371 1.00 92.56 188 LYS A C 1
ATOM 1544 O O . LYS A 1 188 ? 2.987 -1.149 17.569 1.00 92.56 188 LYS A O 1
A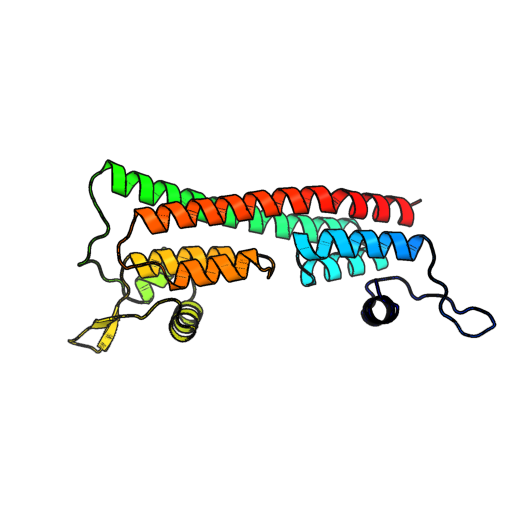TOM 1549 N N . LEU A 1 189 ? 0.805 -1.441 17.986 1.00 94.69 189 LEU A N 1
ATOM 1550 C CA . LEU A 1 189 ? 0.451 -1.655 16.585 1.00 94.69 189 LEU A CA 1
ATOM 1551 C C . LEU A 1 189 ? 0.651 -0.384 15.749 1.00 94.69 189 LEU A C 1
ATOM 1553 O O . LEU A 1 189 ? 1.165 -0.471 14.635 1.00 94.69 189 LEU A O 1
ATOM 1557 N N . SER A 1 190 ? 0.322 0.792 16.289 1.00 94.69 190 SER A N 1
ATOM 1558 C CA . SER A 1 190 ? 0.599 2.077 15.628 1.00 94.69 190 SER A CA 1
ATOM 1559 C C . SER A 1 190 ? 2.085 2.229 15.306 1.00 94.69 190 SER A C 1
ATOM 1561 O O . SER A 1 190 ? 2.439 2.566 14.176 1.00 94.69 190 SER A O 1
ATOM 1563 N N . ASP A 1 191 ? 2.962 1.898 16.256 1.00 95.31 191 ASP A N 1
ATOM 1564 C CA . ASP A 1 191 ? 4.414 1.939 16.052 1.00 95.31 191 ASP A CA 1
ATOM 1565 C C . ASP A 1 191 ? 4.895 0.942 14.994 1.00 95.31 191 ASP A C 1
ATOM 1567 O O . ASP A 1 191 ? 5.761 1.267 14.174 1.00 95.31 191 ASP A O 1
ATOM 1571 N N . GLN A 1 192 ? 4.317 -0.260 14.963 1.00 96.62 192 GLN A N 1
ATOM 1572 C CA . GLN A 1 192 ? 4.617 -1.257 13.933 1.00 96.62 192 GLN A CA 1
ATOM 1573 C C . GLN A 1 192 ? 4.206 -0.770 12.539 1.00 96.62 192 GLN A C 1
ATOM 1575 O O . GLN A 1 192 ? 4.985 -0.895 11.591 1.00 96.62 192 GLN A O 1
ATOM 1580 N N . VAL A 1 193 ? 3.022 -0.163 12.410 1.00 97.19 193 VAL A N 1
ATOM 1581 C CA . VAL A 1 193 ? 2.558 0.411 11.141 1.00 97.19 193 VAL A CA 1
ATOM 1582 C C . VAL A 1 193 ? 3.463 1.570 10.717 1.00 97.19 193 VAL A C 1
ATOM 1584 O O . VAL A 1 193 ? 3.935 1.574 9.583 1.00 97.19 193 VAL A O 1
ATOM 1587 N N . ILE A 1 194 ? 3.799 2.507 11.611 1.00 96.94 194 ILE A N 1
ATOM 1588 C CA . ILE A 1 194 ? 4.741 3.606 11.316 1.00 96.94 194 ILE A CA 1
ATOM 1589 C C . ILE A 1 194 ? 6.101 3.057 10.867 1.00 96.94 194 ILE A C 1
ATOM 1591 O O . ILE A 1 194 ? 6.678 3.533 9.887 1.00 96.94 194 ILE A O 1
ATOM 1595 N N . THR A 1 195 ? 6.611 2.028 11.542 1.00 97.44 195 THR A N 1
ATOM 1596 C CA . THR A 1 195 ? 7.868 1.368 11.165 1.00 97.44 195 THR A CA 1
ATOM 1597 C C . THR A 1 195 ? 7.795 0.785 9.754 1.00 97.44 195 THR A C 1
ATOM 1599 O O . THR A 1 195 ? 8.727 0.969 8.965 1.00 97.44 195 THR A O 1
ATOM 1602 N N . TYR A 1 196 ? 6.680 0.145 9.398 1.00 97.50 196 TYR A N 1
ATOM 1603 C CA . TYR A 1 196 ? 6.444 -0.357 8.047 1.00 97.50 196 TYR A CA 1
ATOM 1604 C C . TYR A 1 196 ? 6.375 0.771 7.000 1.00 97.50 196 TYR A C 1
ATOM 1606 O O . TYR A 1 196 ? 7.021 0.675 5.953 1.00 97.50 196 TYR A O 1
ATOM 1614 N N . LEU A 1 197 ? 5.667 1.871 7.275 1.00 97.38 197 LEU A N 1
ATOM 1615 C CA . LEU A 1 197 ? 5.602 3.019 6.360 1.00 97.38 197 LEU A CA 1
ATOM 1616 C C . LEU A 1 197 ? 6.992 3.648 6.156 1.00 97.38 197 LEU A C 1
ATOM 1618 O O . LEU A 1 197 ? 7.381 3.943 5.026 1.00 97.38 197 LEU A O 1
ATOM 1622 N N . ASN A 1 198 ? 7.791 3.750 7.223 1.00 97.62 198 ASN A N 1
ATOM 1623 C CA . ASN A 1 198 ? 9.179 4.218 7.167 1.00 97.62 198 ASN A CA 1
ATOM 1624 C C . ASN A 1 198 ? 10.093 3.280 6.359 1.00 97.62 198 ASN A C 1
ATOM 1626 O O . ASN A 1 198 ? 10.992 3.737 5.653 1.00 97.62 198 ASN A O 1
ATOM 1630 N N . LYS A 1 199 ? 9.885 1.961 6.439 1.00 96.88 199 LYS A N 1
ATOM 1631 C CA . LYS A 1 199 ? 10.571 0.988 5.572 1.00 96.88 199 LYS A CA 1
ATOM 1632 C C . LYS A 1 199 ? 10.157 1.178 4.109 1.00 96.88 199 LYS A C 1
ATOM 1634 O O . LYS A 1 199 ? 11.016 1.182 3.231 1.00 96.88 199 LYS A O 1
ATOM 1639 N N . THR A 1 200 ? 8.867 1.397 3.866 1.00 97.12 200 THR A N 1
ATOM 1640 C CA . THR A 1 200 ? 8.301 1.578 2.523 1.00 97.12 200 THR A CA 1
ATOM 1641 C C . THR A 1 200 ? 8.867 2.819 1.838 1.00 97.12 200 THR A C 1
ATOM 1643 O O . THR A 1 200 ? 9.378 2.699 0.729 1.00 97.12 200 THR A O 1
ATOM 1646 N N . ILE A 1 201 ? 8.890 3.983 2.502 1.00 97.50 201 ILE A N 1
ATOM 1647 C CA . ILE A 1 201 ? 9.442 5.213 1.900 1.00 97.50 201 ILE A CA 1
ATOM 1648 C C . ILE A 1 201 ? 10.936 5.080 1.572 1.00 97.50 201 ILE A C 1
ATOM 1650 O O . ILE A 1 201 ? 11.385 5.546 0.528 1.00 97.50 201 ILE A O 1
ATOM 1654 N N . ARG A 1 202 ? 11.720 4.385 2.411 1.00 97.69 202 ARG A N 1
ATOM 1655 C CA . ARG A 1 202 ? 13.138 4.106 2.117 1.00 97.69 202 ARG A CA 1
ATOM 1656 C C . ARG A 1 202 ? 13.288 3.227 0.877 1.00 97.69 202 ARG A C 1
ATOM 1658 O O . ARG A 1 202 ? 14.128 3.519 0.032 1.00 97.69 202 ARG A O 1
ATOM 1665 N N . SER A 1 203 ? 12.458 2.190 0.753 1.00 96.44 203 SER A N 1
ATOM 1666 C CA . SER A 1 203 ? 12.453 1.318 -0.424 1.00 96.44 203 SER A CA 1
ATOM 1667 C C . SER A 1 203 ? 12.021 2.064 -1.689 1.00 96.44 203 SER A C 1
ATOM 1669 O O . SER A 1 203 ? 12.604 1.833 -2.743 1.00 96.44 203 SER A O 1
ATOM 1671 N N . GLN A 1 204 ? 11.037 2.965 -1.594 1.00 97.06 204 GLN A N 1
ATOM 1672 C CA . GLN A 1 204 ? 10.610 3.814 -2.712 1.00 97.06 204 GLN A CA 1
ATOM 1673 C C . GLN A 1 204 ? 11.740 4.735 -3.168 1.00 97.06 204 GLN A C 1
ATOM 1675 O O . GLN A 1 204 ? 12.044 4.769 -4.355 1.00 97.06 204 GLN A O 1
ATOM 1680 N N . MET A 1 205 ? 12.443 5.382 -2.231 1.00 96.81 205 MET A N 1
ATOM 1681 C CA . MET A 1 205 ? 13.609 6.211 -2.550 1.00 96.81 205 MET A CA 1
ATOM 1682 C C . MET A 1 205 ? 14.727 5.418 -3.241 1.00 96.81 205 MET A C 1
ATOM 1684 O O . MET A 1 205 ? 15.299 5.892 -4.217 1.00 96.81 205 MET A O 1
ATOM 1688 N N . GLN A 1 206 ? 15.029 4.204 -2.775 1.00 96.19 206 GLN A N 1
ATOM 1689 C CA . GLN A 1 206 ? 16.038 3.343 -3.407 1.00 96.19 206 GLN A CA 1
ATOM 1690 C C . GLN A 1 206 ? 15.623 2.898 -4.814 1.00 96.19 206 GLN A C 1
ATOM 1692 O O . GLN A 1 206 ? 16.461 2.823 -5.709 1.00 96.19 206 GLN A O 1
ATOM 1697 N N . ALA A 1 207 ? 14.332 2.641 -5.025 1.00 96.88 207 ALA A N 1
ATOM 1698 C CA . ALA A 1 207 ? 13.799 2.231 -6.318 1.00 96.88 207 ALA A CA 1
ATOM 1699 C C . ALA A 1 207 ? 13.831 3.340 -7.382 1.00 96.88 207 ALA A C 1
ATOM 1701 O O . ALA A 1 207 ? 13.746 3.033 -8.570 1.00 96.88 207 ALA A O 1
ATOM 1702 N N . MET A 1 208 ? 14.012 4.603 -6.983 1.00 96.56 208 MET A N 1
ATOM 1703 C CA . MET A 1 208 ? 14.186 5.706 -7.928 1.00 96.56 208 MET A CA 1
ATOM 1704 C C . MET A 1 208 ? 15.508 5.636 -8.692 1.00 96.56 208 MET A C 1
ATOM 1706 O O . MET A 1 208 ? 15.548 6.075 -9.834 1.00 96.56 208 MET A O 1
ATOM 1710 N N . ALA A 1 209 ? 16.574 5.076 -8.109 1.00 96.12 209 ALA A N 1
ATOM 1711 C CA . ALA A 1 209 ? 17.876 5.026 -8.777 1.00 96.12 209 ALA A CA 1
ATOM 1712 C C . ALA A 1 209 ? 17.841 4.183 -10.072 1.00 96.12 209 ALA A C 1
ATOM 1714 O O . ALA A 1 209 ? 18.120 4.749 -11.128 1.00 96.12 209 ALA A O 1
ATOM 1715 N N . PRO A 1 210 ? 17.384 2.912 -10.063 1.00 96.12 210 PRO A N 1
ATOM 1716 C CA . PRO A 1 210 ? 17.236 2.133 -11.298 1.00 96.12 210 PRO A CA 1
ATOM 1717 C C . PRO A 1 210 ? 16.239 2.730 -12.299 1.00 96.12 210 PRO A C 1
ATOM 1719 O O . PRO A 1 210 ? 16.373 2.522 -13.501 1.00 96.12 210 PRO A O 1
ATOM 1722 N N . LEU A 1 211 ? 15.225 3.462 -11.818 1.00 95.44 211 LEU A N 1
ATOM 1723 C CA . LEU A 1 211 ? 14.286 4.168 -12.690 1.00 95.44 211 LEU A CA 1
ATOM 1724 C C . LEU A 1 211 ? 14.983 5.310 -13.442 1.00 95.44 211 LEU A C 1
ATOM 1726 O O . LEU A 1 211 ? 14.824 5.412 -14.654 1.00 95.44 211 LEU A O 1
ATOM 1730 N N . CYS A 1 212 ? 15.760 6.143 -12.745 1.00 94.12 212 CYS A N 1
ATOM 1731 C CA . CYS A 1 212 ? 16.529 7.217 -13.373 1.00 94.12 212 CYS A CA 1
ATOM 1732 C C . CYS A 1 212 ? 17.584 6.664 -14.337 1.00 94.12 212 CYS A C 1
ATOM 1734 O O . CYS A 1 212 ? 17.658 7.134 -15.464 1.00 94.12 212 CYS A O 1
ATOM 1736 N N . GLU A 1 213 ? 18.322 5.619 -13.947 1.00 95.12 213 GLU A N 1
ATOM 1737 C CA . GLU A 1 213 ? 19.299 4.954 -14.825 1.00 95.12 213 GLU A CA 1
ATOM 1738 C C . GLU A 1 213 ? 18.649 4.439 -16.116 1.00 95.12 213 GLU A C 1
ATOM 1740 O O . GLU A 1 213 ? 19.198 4.604 -17.206 1.00 95.12 213 GLU A O 1
ATOM 1745 N N . LEU A 1 214 ? 17.454 3.847 -16.010 1.00 94.56 214 LEU A N 1
ATOM 1746 C CA . LEU A 1 214 ? 16.698 3.403 -17.174 1.00 94.56 214 LEU A CA 1
ATOM 1747 C C . LEU A 1 214 ? 16.270 4.581 -18.057 1.00 94.56 214 LEU A C 1
ATOM 1749 O O . LEU A 1 214 ? 16.378 4.474 -19.275 1.00 94.56 214 LEU A O 1
ATOM 1753 N N . VAL A 1 215 ? 15.781 5.675 -17.463 1.00 92.69 215 VAL A N 1
ATOM 1754 C CA . VAL A 1 215 ? 15.390 6.887 -18.201 1.00 92.69 215 VAL A CA 1
ATOM 1755 C C . VAL A 1 215 ? 16.590 7.465 -18.947 1.00 92.69 215 VAL A C 1
ATOM 1757 O O . VAL A 1 215 ? 16.506 7.644 -20.158 1.00 92.69 215 VAL A O 1
ATOM 1760 N N . ASP A 1 216 ? 17.717 7.658 -18.265 1.00 92.88 216 ASP A N 1
ATOM 1761 C CA . ASP A 1 216 ? 18.938 8.190 -18.870 1.00 92.88 216 ASP A CA 1
ATOM 1762 C C . ASP A 1 216 ? 19.396 7.309 -20.039 1.00 92.88 216 ASP A C 1
ATOM 1764 O O . ASP A 1 216 ? 19.711 7.821 -21.115 1.00 92.88 216 ASP A O 1
ATOM 1768 N N . PHE A 1 217 ? 19.351 5.981 -19.870 1.00 92.81 217 PHE A N 1
ATOM 1769 C CA . PHE A 1 217 ? 19.715 5.018 -20.909 1.00 92.81 217 PHE A CA 1
ATOM 1770 C C . PHE A 1 217 ? 18.818 5.096 -22.153 1.00 92.81 217 PHE A C 1
ATOM 1772 O O . PHE A 1 217 ? 19.325 4.981 -23.264 1.00 92.81 217 PHE A O 1
ATOM 1779 N N . ILE A 1 218 ? 17.499 5.263 -21.997 1.00 88.62 218 ILE A N 1
ATOM 1780 C CA . ILE A 1 218 ? 16.572 5.325 -23.145 1.00 88.62 218 ILE A CA 1
ATOM 1781 C C . ILE A 1 218 ? 16.517 6.707 -23.808 1.00 88.62 218 ILE A C 1
ATOM 1783 O O . ILE A 1 218 ? 15.996 6.814 -24.917 1.00 88.62 218 ILE A O 1
ATOM 1787 N N . THR A 1 219 ? 16.999 7.755 -23.132 1.00 84.50 219 THR A N 1
ATOM 1788 C CA . THR A 1 219 ? 17.049 9.127 -23.670 1.00 84.50 219 THR A CA 1
ATOM 1789 C C . THR A 1 219 ? 18.408 9.534 -24.241 1.00 84.50 219 THR A C 1
ATOM 1791 O O . THR A 1 219 ? 18.481 10.573 -24.897 1.00 84.50 219 THR A O 1
ATOM 1794 N N . SER A 1 220 ? 19.460 8.752 -23.975 1.00 76.81 220 SER A N 1
ATOM 1795 C CA . SER A 1 220 ? 20.811 8.940 -24.531 1.00 76.81 220 SER A CA 1
ATOM 1796 C C . SER A 1 220 ? 20.906 8.454 -25.974 1.00 76.81 220 SER A C 1
ATOM 1798 O O . SER A 1 220 ? 21.603 9.129 -26.764 1.00 76.81 220 SER A O 1
#

Solvent-accessible surface area (backbone atoms only — not comparable to full-atom values): 12196 Å² total; per-residue (Å²): 135,56,78,68,56,55,52,50,36,39,75,70,52,53,36,75,84,60,52,64,44,100,88,69,45,75,47,83,50,72,69,47,52,37,45,48,49,22,47,67,38,25,29,77,39,62,19,60,66,54,39,47,54,28,36,47,24,49,78,68,72,35,54,71,59,22,51,49,57,53,49,54,54,52,51,52,53,52,53,37,50,51,54,49,52,51,52,48,49,54,52,52,51,28,62,75,69,70,49,65,78,57,91,80,54,69,32,43,61,64,53,50,22,67,76,69,71,47,54,60,67,57,56,52,49,41,38,74,73,57,50,43,81,66,47,63,40,90,89,75,65,47,56,29,34,42,67,52,48,54,52,42,51,55,52,50,59,44,57,68,79,48,54,92,45,73,67,53,52,51,52,54,49,51,48,42,67,58,59,85,67,44,62,67,61,53,51,53,48,44,52,53,52,51,51,49,52,56,52,39,54,51,38,39,60,58,22,47,54,42,44,50,55,37,50,53,64,78,74,106

Sequence (220 aa):
MSASTLRNYEAKGLIPPAERSPNGYRMYTLQHEMYLACIQAMAPAFGMEVTTGVLHSLLRSEWDKALWIVREKEVILYEEKKKVEQLKKELEEYFNTGQGFSNEKRFSIHEVSSQTGVQKTAIRYWEKDGFFTAERNPENDYRLYNETDLVKIKFIQVLQNCVYSEDTVALKQSIKMLDQYNVEEISKLSDQVITYLNKTIRSQMQAMAPLCELVDFITS

InterPro domains:
  IPR000551 MerR-type HTH domain [PF00376] (1-28)
  IPR000551 MerR-type HTH domain [PF13411] (107-161)
  IPR000551 MerR-type HTH domain [PS50937] (1-29)
  IPR000551 MerR-type HTH domain [PS50937] (106-162)
  IPR000551 MerR-type HTH domain [SM00422] (1-62)
  IPR000551 MerR-type HTH domain [SM00422] (107-181)
  IPR009061 Putative DNA-binding domain superfamily [SSF46955] (2-100)
  IPR009061 Putative DNA-binding domain superfamily [SSF46955] (106-215)
  IPR047057 MerR transcriptional regulator [PTHR30204] (104-209)

Organism: NCBI:txid1705565